Protein AF-F8X2A9-F1 (afdb_monomer_lite)

Secondary structure (DSSP, 8-state):
---TT----S-----TT----S-----HHHHHHHHHHHHHHH---HHHHHHHHHHHTT---------HHHHHHHHHHHHHHHHHHHHHHHHHHHTTPPP-PPPTT-TT--STTHHHHHHGGGGS-HHHHHHHHHHHHHHHHHHHHHHHHHHHHHH----TTHHHHHHHHHHHSSHHHHHHHTTPPP-GGG-SS--HHHHHHHHHHHTTT--TTS--GGGS-GGG-

Sequence (225 aa):
MRLDDRKTSDNVDDRRGEKTSGKISLSIGGTILIGLIIWLVGGNNPMEFMTQQATDIISLEKTYIPSAQEESAANFAKTIFVGKEDVWADRFPQNGLKYIVPEVGYHIQYLPGMLQKGQQKQQLTEKESNELNVRFELQAEFYAEVWVCHDNEKFNSFEEGDIEKGLNAASKTGDDHLQIQLQLCTVPETFNHGTSAQRIRWLKKGLPIGDIQDRNTFDLPYKQL

Foldseek 3Di:
DPLPPFDFAPLEDDCQQPPDPDDDPPPVVVLLVLLLLLCLVPVDHSVVSVVVVVVVVVDDDDRDDDDPSSVVSNRVVRRVLVLLVVVCVPQQVVVVWDFDRDRPPPVQATGVPRVVVVVCLVVDDLLVQLLNLQQSLLLVLLVVQLSVVVSCVVPVRDDPCPLVSVLVSLLCPFPCNVCVVVVHDDDQSNHRNHHSVSSSVSNVNNNPDSHSPPDHSVVDDSVVD

Radius of gyration: 17.83 Å; chains: 1; bounding box: 44×40×45 Å

Structure (mmCIF, N/CA/C/O backbone):
data_AF-F8X2A9-F1
#
_entry.id   AF-F8X2A9-F1
#
loop_
_atom_site.group_PDB
_atom_site.id
_atom_site.type_symbol
_atom_site.label_atom_id
_atom_site.label_alt_id
_atom_site.label_comp_id
_atom_site.label_asym_id
_atom_site.label_entity_id
_atom_site.label_seq_id
_atom_site.pdbx_PDB_ins_code
_atom_site.Cartn_x
_atom_site.Cartn_y
_atom_site.Cartn_z
_atom_site.occupancy
_atom_site.B_iso_or_equiv
_atom_site.auth_seq_id
_atom_site.auth_comp_id
_atom_site.auth_asym_id
_atom_site.auth_atom_id
_atom_site.pdbx_PDB_model_num
ATOM 1 N N . MET A 1 1 ? 13.575 -7.436 -5.272 1.00 86.25 1 MET A N 1
ATOM 2 C CA . MET A 1 1 ? 12.985 -6.697 -6.412 1.00 86.25 1 MET A CA 1
ATOM 3 C C . MET A 1 1 ? 14.104 -6.171 -7.287 1.00 86.25 1 MET A C 1
ATOM 5 O O . MET A 1 1 ? 15.024 -5.547 -6.768 1.00 86.25 1 MET A O 1
ATOM 9 N N . ARG A 1 2 ? 13.991 -6.370 -8.602 1.00 90.19 2 ARG A N 1
ATOM 10 C CA . ARG A 1 2 ? 14.877 -5.834 -9.641 1.00 90.19 2 ARG A CA 1
ATOM 11 C C . ARG A 1 2 ? 14.483 -4.397 -9.959 1.00 90.19 2 ARG A C 1
ATOM 13 O O . ARG A 1 2 ? 13.536 -4.159 -10.705 1.00 90.19 2 ARG A O 1
ATOM 20 N N . LEU A 1 3 ? 15.180 -3.450 -9.340 1.00 88.50 3 LEU A N 1
ATOM 21 C CA . LEU A 1 3 ? 14.909 -2.017 -9.481 1.00 88.50 3 LEU A CA 1
ATOM 22 C C . LEU A 1 3 ? 16.077 -1.226 -10.082 1.00 88.50 3 LEU A C 1
ATOM 24 O O . LEU A 1 3 ? 16.009 0.002 -10.157 1.00 88.50 3 LEU A O 1
ATOM 28 N N . ASP A 1 4 ? 17.128 -1.916 -10.513 1.00 83.44 4 ASP A N 1
ATOM 29 C CA . ASP A 1 4 ? 18.287 -1.294 -11.142 1.00 83.44 4 ASP A CA 1
ATOM 30 C C . ASP A 1 4 ? 17.865 -0.562 -12.427 1.00 83.44 4 ASP A C 1
ATOM 32 O O . ASP A 1 4 ? 16.956 -0.994 -13.139 1.00 83.44 4 ASP A O 1
ATOM 36 N N . ASP A 1 5 ? 18.477 0.596 -12.684 1.00 84.31 5 ASP A N 1
ATOM 37 C CA . ASP A 1 5 ? 18.209 1.476 -13.835 1.00 84.31 5 ASP A CA 1
ATOM 38 C C . ASP A 1 5 ? 16.774 2.033 -13.951 1.00 84.31 5 ASP A C 1
ATOM 40 O O . ASP A 1 5 ? 16.424 2.707 -14.928 1.00 84.31 5 ASP A O 1
ATOM 44 N N . ARG A 1 6 ? 15.924 1.807 -12.944 1.00 87.94 6 ARG A N 1
ATOM 45 C CA . ARG A 1 6 ? 14.595 2.420 -12.873 1.00 87.94 6 ARG A CA 1
ATOM 46 C C . ARG A 1 6 ? 14.722 3.925 -12.653 1.00 87.94 6 ARG A C 1
ATOM 48 O O . ARG A 1 6 ? 15.590 4.403 -11.926 1.00 87.94 6 ARG A O 1
ATOM 55 N N . LYS A 1 7 ? 13.795 4.682 -13.242 1.00 91.00 7 LYS A N 1
ATOM 56 C CA . LYS A 1 7 ? 13.638 6.109 -12.934 1.00 91.00 7 LYS A CA 1
ATOM 57 C C . LYS A 1 7 ? 13.232 6.288 -11.465 1.00 91.00 7 LYS A C 1
ATOM 59 O O . LYS A 1 7 ? 12.721 5.365 -10.834 1.00 91.00 7 LYS A O 1
ATOM 64 N N . THR A 1 8 ? 13.400 7.497 -10.953 1.00 85.38 8 THR A N 1
ATOM 65 C CA . THR A 1 8 ? 12.875 7.926 -9.652 1.00 85.38 8 THR A CA 1
ATOM 66 C C . THR A 1 8 ? 11.766 8.948 -9.862 1.00 85.38 8 THR A C 1
ATOM 68 O O . THR A 1 8 ? 11.831 9.726 -10.812 1.00 85.38 8 THR A O 1
ATOM 71 N N . SER A 1 9 ? 10.753 8.955 -8.994 1.00 82.00 9 SER A N 1
ATOM 72 C CA . SER A 1 9 ? 9.690 9.963 -9.051 1.00 82.00 9 SER A CA 1
ATOM 73 C C . SER A 1 9 ? 10.158 11.301 -8.473 1.00 82.00 9 SER A C 1
ATOM 75 O O . SER A 1 9 ? 10.772 11.337 -7.403 1.00 82.00 9 SER A O 1
ATOM 77 N N . ASP A 1 10 ? 9.803 12.391 -9.156 1.00 79.38 10 ASP A N 1
ATOM 78 C CA . ASP A 1 10 ? 9.963 13.768 -8.672 1.00 79.38 10 ASP A CA 1
ATOM 79 C C . ASP A 1 10 ? 8.794 14.204 -7.765 1.00 79.38 10 ASP A C 1
ATOM 81 O O . ASP A 1 10 ? 8.854 15.256 -7.133 1.00 79.38 10 ASP A O 1
ATOM 85 N N . ASN A 1 11 ? 7.741 13.384 -7.651 1.00 69.12 11 ASN A N 1
ATOM 86 C CA . ASN A 1 11 ? 6.558 13.671 -6.831 1.00 69.12 11 ASN A CA 1
ATOM 87 C C . ASN A 1 11 ? 6.711 13.210 -5.371 1.00 69.12 11 ASN A C 1
ATOM 89 O O . ASN A 1 11 ? 5.730 13.149 -4.632 1.00 69.12 11 ASN A O 1
ATOM 93 N N . VAL A 1 12 ? 7.930 12.868 -4.943 1.00 67.12 12 VAL A N 1
ATOM 94 C CA . VAL A 1 12 ? 8.241 12.492 -3.559 1.00 67.12 12 VAL A CA 1
ATOM 95 C C . VAL A 1 12 ? 8.997 13.632 -2.883 1.00 67.12 12 VAL A C 1
ATOM 97 O O . VAL A 1 12 ? 10.195 13.815 -3.096 1.00 67.12 12 VAL A O 1
ATOM 100 N N . ASP A 1 13 ? 8.276 14.373 -2.048 1.00 64.50 13 ASP A N 1
ATOM 101 C CA . ASP A 1 13 ? 8.785 15.435 -1.185 1.00 64.50 13 ASP A CA 1
ATOM 102 C C . ASP A 1 13 ? 9.524 14.823 0.011 1.00 64.50 13 ASP A C 1
ATOM 104 O O . ASP A 1 13 ? 8.949 14.144 0.868 1.00 64.50 13 ASP A O 1
ATOM 108 N N . ASP A 1 14 ? 10.832 15.030 0.030 1.00 67.31 14 ASP A N 1
ATOM 109 C CA . ASP A 1 14 ? 11.730 14.488 1.030 1.00 67.31 14 ASP A CA 1
ATOM 110 C C . ASP A 1 14 ? 11.990 15.524 2.123 1.00 67.31 14 ASP A C 1
ATOM 112 O O . ASP A 1 14 ? 12.894 16.349 2.030 1.00 67.31 14 ASP A O 1
ATOM 116 N N . ARG A 1 15 ? 11.183 15.466 3.184 1.00 67.25 15 ARG A N 1
ATOM 117 C CA . ARG A 1 15 ? 11.237 16.429 4.297 1.00 67.25 15 ARG A CA 1
ATOM 118 C C . ARG A 1 15 ? 12.234 16.061 5.392 1.00 67.25 15 ARG A C 1
ATOM 120 O O . ARG A 1 15 ? 12.163 16.591 6.506 1.00 67.25 15 ARG A O 1
ATOM 127 N N . ARG A 1 16 ? 13.133 15.107 5.143 1.00 70.50 16 ARG A N 1
ATOM 128 C CA . ARG A 1 16 ? 14.098 14.671 6.155 1.00 70.50 16 ARG A CA 1
ATOM 129 C C . ARG A 1 16 ? 15.081 15.813 6.451 1.00 70.50 16 ARG A C 1
ATOM 131 O O . ARG A 1 16 ? 15.790 16.286 5.573 1.00 70.50 16 ARG A O 1
ATOM 138 N N . GLY A 1 17 ? 15.106 16.277 7.703 1.00 57.12 17 GLY A N 1
ATOM 139 C CA . GLY A 1 17 ? 15.977 17.373 8.147 1.00 57.12 17 GLY A CA 1
ATOM 140 C C . GLY A 1 17 ? 15.417 18.789 7.994 1.00 57.12 17 GLY A C 1
ATOM 141 O O . GLY A 1 17 ? 16.075 19.743 8.416 1.00 57.12 17 GLY A O 1
ATOM 142 N N . GLU A 1 18 ? 14.203 18.953 7.461 1.00 56.22 18 GLU A N 1
ATOM 143 C CA . GLU A 1 18 ? 13.547 20.259 7.410 1.00 56.22 18 GLU A CA 1
ATOM 144 C C . GLU A 1 18 ? 12.960 20.650 8.775 1.00 56.22 18 GLU A C 1
ATOM 146 O O . GLU A 1 18 ? 12.215 19.896 9.408 1.00 56.22 18 GLU A O 1
ATOM 151 N N . LYS A 1 19 ? 13.251 21.879 9.225 1.00 51.16 19 LYS A N 1
ATOM 152 C CA . LYS A 1 19 ? 12.629 22.484 10.413 1.00 51.16 19 LYS A CA 1
ATOM 153 C C . LYS A 1 19 ? 11.189 22.876 10.081 1.00 51.16 19 LYS A C 1
ATOM 155 O O . LYS A 1 19 ? 10.900 24.039 9.813 1.00 51.16 19 LYS A O 1
ATOM 160 N N . THR A 1 20 ? 10.271 21.919 10.076 1.00 44.66 20 THR A N 1
ATOM 161 C CA . THR A 1 20 ? 8.854 22.205 9.836 1.00 44.66 20 THR A CA 1
ATOM 162 C C . THR A 1 20 ? 8.238 22.874 11.068 1.00 44.66 20 THR A C 1
ATOM 164 O O . THR A 1 20 ? 7.866 22.245 12.058 1.00 44.66 20 THR A O 1
ATOM 167 N N . SER A 1 21 ? 8.136 24.205 11.016 1.00 39.56 21 SER A N 1
ATOM 168 C CA . SER A 1 21 ? 7.373 25.020 11.959 1.00 39.56 21 SER A CA 1
ATOM 169 C C . SER A 1 21 ? 5.876 24.793 11.735 1.00 39.56 21 SER A C 1
ATOM 171 O O . SER A 1 21 ? 5.224 25.532 11.002 1.00 39.56 21 SER A O 1
ATOM 173 N N . GLY A 1 22 ? 5.325 23.752 12.348 1.00 34.59 22 GLY A N 1
ATOM 174 C CA . GLY A 1 22 ? 3.884 23.520 12.347 1.00 34.59 22 GLY A CA 1
ATOM 175 C C . GLY A 1 22 ? 3.545 22.057 12.161 1.00 34.59 22 GLY A C 1
ATOM 176 O O . GLY A 1 22 ? 3.649 21.536 11.062 1.00 34.59 22 GLY A O 1
ATOM 177 N N . LYS A 1 23 ? 3.113 21.440 13.267 1.00 31.83 23 LYS A N 1
ATOM 178 C CA . LYS A 1 23 ? 2.444 20.137 13.363 1.00 31.83 23 LYS A CA 1
ATOM 179 C C . LYS A 1 23 ? 3.020 19.077 12.427 1.00 31.83 23 LYS A C 1
ATOM 181 O O . LYS A 1 23 ? 2.559 18.887 11.309 1.00 31.83 23 LYS A O 1
ATOM 186 N N . ILE A 1 24 ? 3.973 18.337 12.979 1.00 37.06 24 ILE A N 1
ATOM 187 C CA . ILE A 1 24 ? 4.328 16.978 12.589 1.00 37.06 24 ILE A CA 1
ATOM 188 C C . ILE A 1 24 ? 3.045 16.221 12.178 1.00 37.06 24 ILE A C 1
ATOM 190 O O . ILE A 1 24 ? 2.278 15.770 13.027 1.00 37.06 24 ILE A O 1
ATOM 194 N N . SER A 1 25 ? 2.773 16.131 10.872 1.00 33.12 25 SER A N 1
ATOM 195 C CA . SER A 1 25 ? 1.682 15.324 10.318 1.00 33.12 25 SER A CA 1
ATOM 196 C C . SER A 1 25 ? 2.165 13.881 10.247 1.00 33.12 25 SER A C 1
ATOM 198 O O . SER A 1 25 ? 2.345 13.309 9.176 1.00 33.12 25 SER A O 1
ATOM 200 N N . LEU A 1 26 ? 2.429 13.315 11.422 1.00 34.19 26 LEU A N 1
ATOM 201 C CA . LEU A 1 26 ? 2.579 11.886 11.627 1.00 34.19 26 LEU A CA 1
ATOM 202 C C . LEU A 1 26 ? 1.175 11.309 11.741 1.00 34.19 26 LEU A C 1
ATOM 204 O O . LEU A 1 26 ? 0.677 11.051 12.836 1.00 34.19 26 LEU A O 1
ATOM 208 N N . SER A 1 27 ? 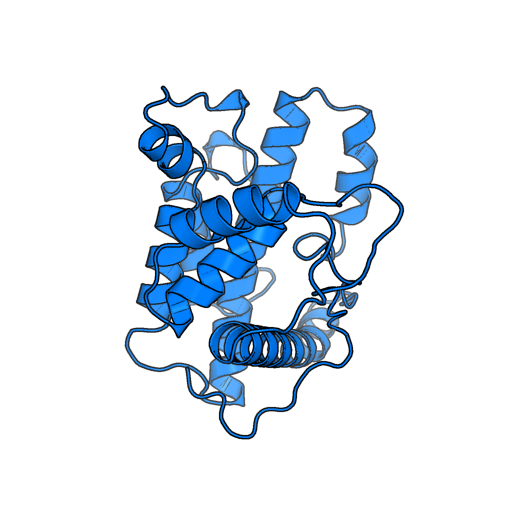0.512 11.097 10.605 1.00 32.16 27 SER A N 1
ATOM 209 C CA . SER A 1 27 ? -0.401 9.963 10.576 1.00 32.16 27 SER A CA 1
ATOM 210 C C . SER A 1 27 ? 0.475 8.742 10.861 1.00 32.16 27 SER A C 1
ATOM 212 O O . SER A 1 27 ? 1.503 8.544 10.218 1.00 32.16 27 SER A O 1
ATOM 214 N N . ILE A 1 28 ? 0.129 7.974 11.890 1.00 38.97 28 ILE A N 1
ATOM 215 C CA . ILE A 1 28 ? 0.892 6.817 12.386 1.00 38.97 28 ILE A CA 1
ATOM 216 C C . ILE A 1 28 ? 1.308 5.856 11.246 1.00 38.97 28 ILE A C 1
ATOM 218 O O . ILE A 1 28 ? 2.357 5.225 11.324 1.00 38.97 28 ILE A O 1
ATOM 222 N N . GLY A 1 29 ? 0.575 5.836 10.128 1.00 37.69 29 GLY A N 1
ATOM 223 C CA . GLY A 1 29 ? 0.941 5.103 8.915 1.00 37.69 29 GLY A CA 1
ATOM 224 C C . GLY A 1 29 ? 2.236 5.559 8.220 1.00 37.69 29 GLY A C 1
ATOM 225 O O . GLY A 1 29 ? 2.954 4.717 7.691 1.00 37.69 29 GLY A O 1
ATOM 226 N N . GLY A 1 30 ? 2.592 6.850 8.235 1.00 40.28 30 GLY A N 1
ATOM 227 C CA . GLY A 1 30 ? 3.742 7.383 7.487 1.00 40.28 30 GLY A CA 1
ATOM 228 C C . GLY A 1 30 ? 5.107 6.924 8.016 1.00 40.28 30 GLY A C 1
ATOM 229 O O . GLY A 1 30 ? 5.985 6.551 7.239 1.00 40.28 30 GLY A O 1
ATOM 230 N N . THR A 1 31 ? 5.288 6.887 9.337 1.00 45.78 31 THR A N 1
ATOM 231 C CA . THR A 1 31 ? 6.534 6.407 9.966 1.00 45.78 31 THR A CA 1
ATOM 232 C C . THR A 1 31 ? 6.625 4.903 10.047 1.00 45.78 31 THR A C 1
ATOM 234 O O . THR A 1 31 ? 7.714 4.359 9.874 1.00 45.78 31 THR A O 1
ATOM 237 N N . ILE A 1 32 ? 5.492 4.225 10.238 1.00 50.78 32 ILE A N 1
ATOM 238 C CA . ILE A 1 32 ? 5.427 2.768 10.129 1.00 50.78 32 ILE A CA 1
ATOM 239 C C . ILE A 1 32 ? 5.827 2.338 8.714 1.00 50.78 32 ILE A C 1
ATOM 241 O O . ILE A 1 32 ? 6.610 1.404 8.572 1.00 50.78 32 ILE A O 1
ATOM 245 N N . LEU A 1 33 ? 5.377 3.045 7.670 1.00 52.50 33 LEU A N 1
ATOM 246 C CA . LEU A 1 33 ? 5.775 2.782 6.282 1.00 52.50 33 LEU A CA 1
ATOM 247 C C . LEU A 1 33 ? 7.286 2.930 6.063 1.00 52.50 33 LEU A C 1
ATOM 249 O O . LEU A 1 33 ? 7.893 2.048 5.461 1.00 52.50 33 LEU A O 1
ATOM 253 N N . ILE A 1 34 ? 7.912 3.995 6.574 1.00 56.81 34 ILE A N 1
ATOM 254 C CA . ILE A 1 34 ? 9.368 4.187 6.447 1.00 56.81 34 ILE A CA 1
ATOM 255 C C . ILE A 1 34 ? 10.130 3.102 7.219 1.00 56.81 34 ILE A C 1
ATOM 257 O O . ILE A 1 34 ? 11.032 2.479 6.661 1.00 56.81 34 ILE A O 1
ATOM 261 N N . GLY A 1 35 ? 9.731 2.811 8.461 1.00 61.44 35 GLY A N 1
ATOM 262 C CA . GLY A 1 35 ? 10.316 1.727 9.254 1.00 61.44 35 GLY A CA 1
ATOM 263 C C . GLY A 1 35 ? 10.159 0.357 8.585 1.00 61.44 35 GLY A C 1
ATOM 264 O O . GLY A 1 35 ? 11.088 -0.447 8.597 1.00 61.44 35 GLY A O 1
ATOM 265 N N . LEU A 1 36 ? 9.019 0.100 7.938 1.00 64.56 36 LEU A N 1
ATOM 266 C CA . LEU A 1 36 ? 8.785 -1.114 7.155 1.00 64.56 36 LEU A CA 1
ATOM 267 C C . LEU A 1 36 ? 9.674 -1.197 5.918 1.00 64.56 36 LEU A C 1
ATOM 269 O O . LEU A 1 36 ? 10.192 -2.270 5.630 1.00 64.56 36 LEU A O 1
ATOM 273 N N . ILE A 1 37 ? 9.866 -0.096 5.191 1.00 65.31 37 ILE A N 1
ATOM 274 C CA . ILE A 1 37 ? 10.782 -0.061 4.045 1.00 65.31 37 ILE A CA 1
ATOM 275 C C . ILE A 1 37 ? 12.210 -0.345 4.519 1.00 65.31 37 ILE A C 1
ATOM 277 O O . ILE A 1 37 ? 12.894 -1.179 3.933 1.00 65.31 37 ILE A O 1
ATOM 281 N N . ILE A 1 38 ? 12.638 0.277 5.620 1.00 63.88 38 ILE A N 1
ATOM 282 C CA . ILE A 1 38 ? 13.952 0.036 6.233 1.00 63.88 38 ILE A CA 1
ATOM 283 C C . ILE A 1 38 ? 14.107 -1.434 6.642 1.00 63.88 38 ILE A C 1
ATOM 285 O O . ILE A 1 38 ? 15.167 -2.021 6.422 1.00 63.88 38 ILE A O 1
ATOM 289 N N . TRP A 1 39 ? 13.056 -2.050 7.182 1.00 67.06 39 TRP A N 1
ATOM 290 C CA . TRP A 1 39 ? 13.053 -3.470 7.518 1.00 67.06 39 TRP A CA 1
ATOM 291 C C . TRP A 1 39 ? 13.117 -4.375 6.281 1.00 67.06 39 TRP A C 1
ATOM 293 O O . TRP A 1 39 ? 13.896 -5.326 6.259 1.00 67.06 39 TRP A O 1
ATOM 303 N N . LEU A 1 40 ? 12.357 -4.063 5.230 1.00 64.81 40 LEU A N 1
ATOM 304 C CA . LEU A 1 40 ? 12.336 -4.827 3.979 1.00 64.81 40 LEU A CA 1
ATOM 305 C C . LEU A 1 40 ? 13.657 -4.731 3.200 1.00 64.81 40 LEU A C 1
ATOM 307 O O . LEU A 1 40 ? 14.060 -5.710 2.574 1.00 64.81 40 LEU A O 1
ATOM 311 N N . VAL A 1 41 ? 14.323 -3.573 3.246 1.00 65.25 41 VAL A N 1
ATOM 312 C CA . VAL A 1 41 ? 15.580 -3.310 2.524 1.00 65.25 41 VAL A CA 1
ATOM 313 C C . VAL A 1 41 ? 16.808 -3.720 3.343 1.00 65.25 41 VAL A C 1
ATOM 315 O O . VAL A 1 41 ? 17.758 -4.262 2.787 1.00 65.25 41 VAL A O 1
ATOM 318 N N . GLY A 1 42 ? 16.809 -3.471 4.655 1.00 65.50 42 GLY A N 1
ATOM 319 C CA . GLY A 1 42 ? 17.991 -3.615 5.514 1.00 65.50 42 GLY A CA 1
ATOM 320 C C . GLY A 1 42 ? 17.893 -4.668 6.618 1.00 65.50 42 GLY A C 1
ATOM 321 O O . GLY A 1 42 ? 18.877 -4.885 7.315 1.00 65.50 42 GLY A O 1
ATOM 322 N N . GLY A 1 43 ? 16.738 -5.314 6.812 1.00 59.91 43 GLY A N 1
ATOM 323 C CA . GLY A 1 43 ? 16.547 -6.370 7.817 1.00 59.91 43 GLY A CA 1
ATOM 324 C C . GLY A 1 43 ? 16.375 -5.894 9.268 1.00 59.91 43 GLY A C 1
ATOM 325 O O . GLY A 1 43 ? 16.126 -6.722 10.143 1.00 59.91 43 GLY A O 1
ATOM 326 N N . ASN A 1 44 ? 16.448 -4.586 9.532 1.00 65.25 44 ASN A N 1
ATOM 327 C CA . ASN A 1 44 ? 16.351 -4.006 10.881 1.00 65.25 44 ASN A CA 1
ATOM 328 C C . ASN A 1 44 ? 14.901 -3.918 11.375 1.00 65.25 44 ASN A C 1
ATOM 330 O O . ASN A 1 44 ? 13.988 -3.704 10.584 1.00 65.25 44 ASN A O 1
ATOM 334 N N . ASN A 1 45 ? 14.661 -4.053 12.681 1.00 63.44 45 ASN A N 1
ATOM 335 C CA . ASN A 1 45 ? 13.301 -4.105 13.220 1.00 63.44 45 ASN A CA 1
ATOM 336 C C . ASN A 1 45 ? 12.612 -2.721 13.124 1.00 63.44 45 ASN A C 1
ATOM 338 O O . ASN A 1 45 ? 13.168 -1.740 13.618 1.00 63.44 45 ASN A O 1
ATOM 342 N N . PRO A 1 46 ? 11.391 -2.606 12.562 1.00 60.12 46 PRO A N 1
ATOM 343 C CA . PRO A 1 46 ? 10.695 -1.320 12.432 1.00 60.12 46 PRO A CA 1
ATOM 344 C C . PRO A 1 46 ? 10.456 -0.616 13.781 1.00 60.12 46 PRO A C 1
ATOM 346 O O . PRO A 1 46 ? 10.371 0.611 13.830 1.00 60.12 46 PRO A O 1
ATOM 349 N N . MET A 1 47 ? 10.411 -1.369 14.887 1.00 62.09 47 MET A N 1
ATOM 350 C CA . MET A 1 47 ? 10.288 -0.815 16.239 1.00 62.09 47 MET A CA 1
ATOM 351 C C . MET A 1 47 ? 11.528 -0.016 16.681 1.00 62.09 47 MET A C 1
ATOM 353 O O . MET A 1 47 ? 11.408 0.961 17.424 1.00 62.09 47 MET A O 1
ATOM 357 N N . GLU A 1 48 ? 12.722 -0.393 16.215 1.00 65.06 48 GLU A N 1
ATOM 358 C CA . GLU A 1 48 ? 13.959 0.341 16.511 1.00 65.06 48 GLU A CA 1
ATOM 359 C C . GLU A 1 48 ? 13.939 1.719 15.850 1.00 65.06 48 GLU A C 1
ATOM 361 O O . GLU A 1 48 ? 14.251 2.708 16.507 1.00 65.06 48 GLU A O 1
ATOM 366 N N . PHE A 1 49 ? 13.474 1.803 14.598 1.00 62.84 49 PHE A N 1
ATOM 367 C CA . PHE A 1 49 ? 13.322 3.074 13.885 1.00 62.84 49 PHE A CA 1
ATOM 368 C C . PHE A 1 49 ? 12.353 4.022 14.609 1.00 62.84 49 PHE A C 1
ATOM 370 O O . PHE A 1 49 ? 12.658 5.199 14.796 1.00 62.84 49 PHE A O 1
ATOM 377 N N . MET A 1 50 ? 11.214 3.508 15.090 1.00 60.91 50 MET A N 1
ATOM 378 C CA . MET A 1 50 ? 10.261 4.303 15.877 1.00 60.91 50 MET A CA 1
ATOM 379 C C . MET A 1 50 ? 10.868 4.803 17.196 1.00 60.91 50 MET A C 1
ATOM 381 O O . MET A 1 50 ? 10.676 5.959 17.572 1.00 60.91 50 MET A O 1
ATOM 385 N N . THR A 1 51 ? 11.621 3.944 17.888 1.00 62.81 51 THR A N 1
ATOM 386 C CA . THR A 1 51 ? 12.292 4.291 19.153 1.00 62.81 51 THR A CA 1
ATOM 387 C C . THR A 1 51 ? 13.379 5.344 18.930 1.00 62.81 51 THR A C 1
ATOM 389 O O . THR A 1 51 ? 13.491 6.309 19.688 1.00 62.81 51 THR A O 1
ATOM 392 N N . GLN A 1 52 ? 14.154 5.201 17.856 1.00 61.03 52 GLN A N 1
ATOM 393 C CA . GLN A 1 52 ? 15.182 6.156 17.461 1.00 61.03 52 GLN A CA 1
ATOM 394 C C . GLN A 1 52 ? 14.571 7.523 17.135 1.00 61.03 52 GLN A C 1
ATOM 396 O O . GLN A 1 52 ? 15.005 8.533 17.684 1.00 61.03 52 GLN A O 1
ATOM 401 N N . GLN A 1 53 ? 13.483 7.552 16.364 1.00 55.12 53 GLN A N 1
ATOM 402 C CA . GLN A 1 53 ? 12.781 8.790 16.035 1.00 55.12 53 GLN A CA 1
ATOM 403 C C . GLN A 1 53 ? 12.193 9.487 17.274 1.00 55.12 53 GLN A C 1
ATOM 405 O O . GLN A 1 53 ? 12.263 10.711 17.382 1.00 55.12 53 GLN A O 1
ATOM 410 N N . ALA A 1 54 ? 11.665 8.731 18.243 1.00 55.97 54 ALA A N 1
ATOM 411 C CA . ALA A 1 54 ? 11.208 9.287 19.520 1.00 55.97 54 ALA A CA 1
ATOM 412 C C . ALA A 1 54 ? 12.350 9.937 20.325 1.00 55.97 54 ALA A C 1
ATOM 414 O O . ALA A 1 54 ? 12.132 10.925 21.028 1.00 55.97 54 ALA A O 1
ATOM 415 N N . THR A 1 55 ? 13.569 9.409 20.196 1.00 54.62 55 THR A N 1
ATOM 416 C CA . THR A 1 55 ? 14.768 9.925 20.872 1.00 54.62 55 THR A CA 1
ATOM 417 C C . THR A 1 55 ? 15.299 11.190 20.185 1.00 54.62 55 THR A C 1
ATOM 419 O O . THR A 1 55 ? 15.694 12.145 20.858 1.00 54.62 55 THR A O 1
ATOM 422 N N . ASP A 1 56 ? 15.236 11.247 18.853 1.00 52.22 56 ASP A N 1
ATOM 423 C CA . ASP A 1 56 ? 15.678 12.401 18.062 1.00 52.22 56 ASP A CA 1
ATOM 424 C C . ASP A 1 56 ? 14.758 13.626 18.223 1.00 52.22 56 ASP A C 1
ATOM 426 O O . ASP A 1 56 ? 15.243 14.756 18.200 1.00 52.22 56 ASP A O 1
ATOM 430 N N . ILE A 1 57 ? 13.459 13.432 18.502 1.00 51.53 57 ILE A N 1
ATOM 431 C CA . ILE A 1 57 ? 12.510 14.522 18.827 1.00 51.53 57 ILE A CA 1
ATOM 432 C C . ILE A 1 57 ? 12.955 15.341 20.056 1.00 51.53 57 ILE A C 1
ATOM 434 O O . ILE A 1 57 ? 12.620 16.520 20.171 1.00 51.53 57 ILE A O 1
ATOM 438 N N . ILE A 1 58 ? 13.722 14.745 20.973 1.00 49.59 58 ILE A N 1
ATOM 439 C CA . ILE A 1 58 ? 14.159 15.388 22.221 1.00 49.59 58 ILE A CA 1
ATOM 440 C C . ILE A 1 58 ? 15.448 16.219 22.014 1.00 49.59 58 ILE A C 1
ATOM 442 O O . ILE A 1 58 ? 15.764 17.085 22.830 1.00 49.59 58 ILE A O 1
ATOM 446 N N . SER A 1 59 ? 16.173 16.028 20.904 1.00 50.38 59 SER A N 1
ATOM 447 C CA . SER A 1 59 ? 17.455 16.697 20.631 1.00 50.38 59 SER A CA 1
ATOM 448 C C . SER A 1 59 ? 17.290 17.895 19.685 1.00 50.38 59 SER A C 1
ATOM 450 O O . SER A 1 59 ? 17.153 17.736 18.477 1.00 50.38 59 SER A O 1
ATOM 452 N N . LEU A 1 60 ? 17.339 19.120 20.222 1.00 50.66 60 LEU A N 1
ATOM 453 C CA . LEU A 1 60 ? 17.002 20.352 19.483 1.00 50.66 60 LEU A CA 1
ATOM 454 C C . LEU A 1 60 ? 18.104 20.962 18.589 1.00 50.66 60 LEU A C 1
ATOM 456 O O . LEU A 1 60 ? 17.839 21.967 17.933 1.00 50.66 60 LEU A O 1
ATOM 460 N N . GLU A 1 61 ? 19.309 20.396 18.490 1.00 52.75 61 GLU A N 1
ATOM 461 C CA . GLU A 1 61 ? 20.401 21.023 17.716 1.00 52.75 61 GLU A CA 1
ATOM 462 C C . GLU A 1 61 ? 21.328 20.021 17.017 1.00 52.75 61 GLU A C 1
ATOM 464 O O . GLU A 1 61 ? 22.528 19.957 17.281 1.00 52.75 61 GLU A O 1
ATOM 469 N N . LYS A 1 62 ? 20.802 19.250 16.063 1.00 53.62 62 LYS A N 1
ATOM 470 C CA . LYS A 1 62 ? 21.658 18.530 15.113 1.00 53.62 62 LYS A CA 1
ATOM 471 C C . LYS A 1 62 ? 21.239 18.851 13.687 1.00 53.62 62 LYS A C 1
ATOM 473 O O . LYS A 1 62 ? 20.072 18.710 13.335 1.00 53.62 62 LYS A O 1
ATOM 478 N N . THR A 1 63 ? 22.191 19.289 12.863 1.00 60.09 63 THR A N 1
ATOM 479 C CA . THR A 1 63 ? 22.015 19.270 11.408 1.00 60.09 63 THR A CA 1
ATOM 480 C C . THR A 1 63 ? 21.770 17.819 11.017 1.00 60.09 63 THR A C 1
ATOM 482 O O . THR A 1 63 ? 22.635 16.971 11.239 1.00 60.09 63 THR A O 1
ATOM 485 N N . TYR A 1 64 ? 20.574 17.526 10.515 1.00 70.31 64 TYR A N 1
ATOM 486 C CA . TYR A 1 64 ? 20.228 16.186 10.065 1.00 70.31 64 TYR A CA 1
ATOM 487 C C . TYR A 1 64 ? 21.076 15.833 8.841 1.00 70.31 64 TYR A C 1
ATOM 489 O O . TYR A 1 64 ? 21.153 16.604 7.885 1.00 70.31 64 TYR A O 1
ATOM 497 N N . ILE A 1 65 ? 21.730 14.678 8.899 1.00 72.06 65 ILE A N 1
ATOM 498 C CA . ILE A 1 65 ? 22.476 14.094 7.788 1.00 72.06 65 ILE A CA 1
ATOM 499 C C . ILE A 1 65 ? 21.918 12.679 7.634 1.00 72.06 65 ILE A C 1
ATOM 501 O O . ILE A 1 65 ? 22.082 11.893 8.574 1.00 72.06 65 ILE A O 1
ATOM 505 N N . PRO A 1 66 ? 21.249 12.353 6.515 1.00 72.25 66 PRO A N 1
ATOM 506 C CA . PRO A 1 66 ? 20.704 11.021 6.319 1.00 72.25 66 PRO A CA 1
ATOM 507 C C . PRO A 1 66 ? 21.840 9.997 6.244 1.00 72.25 66 PRO A C 1
ATOM 509 O O . PRO A 1 66 ? 22.888 10.222 5.632 1.00 72.25 66 PRO A O 1
ATOM 512 N N . SER A 1 67 ? 21.635 8.852 6.882 1.00 76.75 67 SER A N 1
ATOM 513 C CA . SER A 1 67 ? 22.507 7.691 6.744 1.00 76.75 67 SER A CA 1
ATOM 514 C C . SER A 1 67 ? 22.400 7.079 5.342 1.00 76.75 67 SER A C 1
ATOM 516 O O . SER A 1 67 ? 21.407 7.250 4.634 1.00 76.75 67 SER A O 1
ATOM 518 N N . ALA A 1 68 ? 23.397 6.279 4.947 1.00 81.00 68 ALA A N 1
ATOM 519 C CA . ALA A 1 68 ? 23.359 5.554 3.673 1.00 81.00 68 ALA A CA 1
ATOM 520 C C . ALA A 1 68 ? 22.129 4.629 3.549 1.00 81.00 68 ALA A C 1
ATOM 522 O O . ALA A 1 68 ? 21.597 4.442 2.456 1.00 81.00 68 ALA A O 1
ATOM 523 N N . GLN A 1 69 ? 21.656 4.074 4.669 1.00 72.75 69 GLN A N 1
ATOM 524 C CA . GLN A 1 69 ? 20.459 3.236 4.708 1.00 72.75 69 GLN A CA 1
ATOM 525 C C . GLN A 1 69 ? 19.187 4.055 4.480 1.00 72.75 69 GLN A C 1
ATOM 527 O O . GLN A 1 69 ? 18.323 3.638 3.712 1.00 72.75 69 GLN A O 1
ATOM 532 N N . GLU A 1 70 ? 19.083 5.229 5.104 1.00 69.38 70 GLU A N 1
ATOM 533 C CA . GLU A 1 70 ? 17.968 6.145 4.863 1.00 69.38 70 GLU A CA 1
ATOM 534 C C . GLU A 1 70 ? 17.950 6.608 3.403 1.00 69.38 70 GLU A C 1
ATOM 536 O O . GLU A 1 70 ? 16.878 6.672 2.805 1.00 69.38 70 GLU A O 1
ATOM 541 N N . GLU A 1 71 ? 19.107 6.880 2.793 1.00 79.75 71 GLU A N 1
ATOM 542 C CA . GLU A 1 71 ? 19.158 7.237 1.370 1.00 79.75 71 GLU A CA 1
ATOM 543 C C . GLU A 1 71 ? 18.785 6.093 0.437 1.00 79.75 71 GLU A C 1
ATOM 545 O O . GLU A 1 71 ? 18.041 6.291 -0.524 1.00 79.75 71 GLU A O 1
ATOM 550 N N . SER A 1 72 ? 19.222 4.873 0.744 1.00 80.69 72 SER A N 1
ATOM 551 C CA . SER A 1 72 ? 18.775 3.690 0.013 1.00 80.69 72 SER A CA 1
ATOM 552 C C . SER A 1 72 ? 17.254 3.508 0.115 1.00 80.69 72 SER A C 1
ATOM 554 O O . SER A 1 72 ? 16.598 3.281 -0.901 1.00 80.69 72 SER A O 1
ATOM 556 N N . ALA A 1 73 ? 16.674 3.692 1.305 1.00 75.12 73 ALA A N 1
ATOM 557 C CA . ALA A 1 73 ? 15.232 3.601 1.523 1.00 75.12 73 ALA A CA 1
ATOM 558 C C . ALA A 1 73 ? 14.449 4.701 0.782 1.00 75.12 73 ALA A C 1
ATOM 560 O O . ALA A 1 73 ? 13.395 4.421 0.208 1.00 75.12 73 ALA A O 1
ATOM 561 N N . ALA A 1 74 ? 14.960 5.934 0.753 1.00 77.00 74 ALA A N 1
ATOM 562 C CA . ALA A 1 74 ? 14.335 7.035 0.022 1.00 77.00 74 ALA A CA 1
ATOM 563 C C . ALA A 1 74 ? 14.374 6.815 -1.495 1.00 77.00 74 ALA A C 1
ATOM 565 O O . ALA A 1 74 ? 13.354 6.985 -2.164 1.00 77.00 74 ALA A O 1
ATOM 566 N N . ASN A 1 75 ? 15.512 6.369 -2.034 1.00 82.25 75 ASN A N 1
ATOM 567 C CA . ASN A 1 75 ? 15.628 6.010 -3.448 1.00 82.25 75 ASN A CA 1
ATOM 568 C C . ASN A 1 75 ? 14.703 4.845 -3.805 1.00 82.25 75 ASN A C 1
ATOM 570 O O . ASN A 1 75 ? 13.971 4.928 -4.788 1.00 82.25 75 ASN A O 1
ATOM 574 N N . PHE A 1 76 ? 14.655 3.806 -2.967 1.00 83.75 76 PHE A N 1
ATOM 575 C CA . PHE A 1 76 ? 13.705 2.708 -3.122 1.00 83.75 76 PHE A CA 1
ATOM 576 C C . PHE A 1 76 ? 12.261 3.225 -3.176 1.00 83.75 76 PHE A C 1
ATOM 578 O O . PHE A 1 76 ? 11.535 2.914 -4.118 1.00 83.75 76 PHE A O 1
ATOM 585 N N . ALA A 1 77 ? 11.851 4.068 -2.222 1.00 80.75 77 ALA A N 1
ATOM 586 C CA . ALA A 1 77 ? 10.510 4.643 -2.200 1.00 80.75 77 ALA A CA 1
ATOM 587 C C . ALA A 1 77 ? 10.210 5.425 -3.490 1.00 80.75 77 ALA A C 1
ATOM 589 O O . ALA A 1 77 ? 9.194 5.164 -4.133 1.00 80.75 77 ALA A O 1
ATOM 590 N N . LYS A 1 78 ? 11.112 6.318 -3.918 1.00 82.31 78 LYS A N 1
ATOM 591 C CA . LYS A 1 78 ? 10.979 7.093 -5.165 1.00 82.31 78 LYS A CA 1
ATOM 592 C C . LYS A 1 78 ? 10.826 6.209 -6.401 1.00 82.31 78 LYS A C 1
ATOM 594 O O . LYS A 1 78 ? 10.022 6.526 -7.280 1.00 82.31 78 LYS A O 1
ATOM 599 N N . THR A 1 79 ? 11.555 5.100 -6.463 1.00 88.12 79 THR A N 1
ATOM 600 C CA . THR A 1 79 ? 11.467 4.130 -7.559 1.00 88.12 79 THR A CA 1
ATOM 601 C C . THR A 1 79 ? 10.143 3.362 -7.556 1.00 88.12 79 THR A C 1
ATOM 603 O O . THR A 1 79 ? 9.533 3.151 -8.605 1.00 88.12 79 THR A O 1
ATOM 606 N N . ILE A 1 80 ? 9.646 2.974 -6.380 1.00 85.00 80 ILE A N 1
ATOM 607 C CA . ILE A 1 80 ? 8.315 2.365 -6.248 1.00 85.00 80 ILE A CA 1
ATOM 608 C C . ILE A 1 80 ? 7.227 3.363 -6.666 1.00 85.00 80 ILE A C 1
ATOM 610 O O . ILE A 1 80 ? 6.277 2.986 -7.354 1.00 85.00 80 ILE A O 1
ATOM 614 N N . PHE A 1 81 ? 7.369 4.638 -6.292 1.00 84.06 81 PHE A N 1
ATOM 615 C CA . PHE A 1 81 ? 6.416 5.688 -6.649 1.00 84.06 81 PHE A CA 1
ATOM 616 C C . PHE A 1 81 ? 6.301 5.891 -8.152 1.00 84.06 81 PHE A C 1
ATOM 618 O O . PHE A 1 81 ? 5.181 5.872 -8.661 1.00 84.06 81 PHE A O 1
ATOM 625 N N . VAL A 1 82 ? 7.420 5.982 -8.875 1.00 85.19 82 VAL A N 1
ATOM 626 C CA . VAL A 1 82 ? 7.345 6.127 -10.336 1.00 85.19 82 VAL A CA 1
ATOM 627 C C . VAL A 1 82 ? 6.740 4.887 -10.994 1.00 85.19 82 VAL A C 1
ATOM 629 O O . VAL A 1 82 ? 5.963 5.009 -11.934 1.00 85.19 82 VAL A O 1
ATOM 632 N N . GLY A 1 83 ? 7.014 3.688 -10.465 1.00 87.06 83 GLY A N 1
ATOM 633 C CA . GLY A 1 83 ? 6.390 2.455 -10.950 1.00 87.06 83 GLY A CA 1
ATOM 634 C C . GLY A 1 83 ? 4.869 2.475 -10.796 1.00 87.06 83 GLY A C 1
ATOM 635 O O . GLY A 1 83 ? 4.145 2.049 -11.695 1.00 87.06 83 GLY A O 1
ATOM 636 N N . LYS A 1 84 ? 4.364 2.999 -9.673 1.00 86.12 84 LYS A N 1
ATOM 637 C CA . LYS A 1 84 ? 2.922 3.180 -9.448 1.00 86.12 84 LYS A CA 1
ATOM 638 C C . LYS A 1 84 ? 2.332 4.207 -10.402 1.00 86.12 84 LYS A C 1
ATOM 640 O O . LYS A 1 84 ? 1.275 3.960 -10.971 1.00 86.12 84 LYS A O 1
ATOM 645 N N . GLU A 1 85 ? 3.005 5.339 -10.584 1.00 85.31 85 GLU A N 1
ATOM 646 C CA . GLU A 1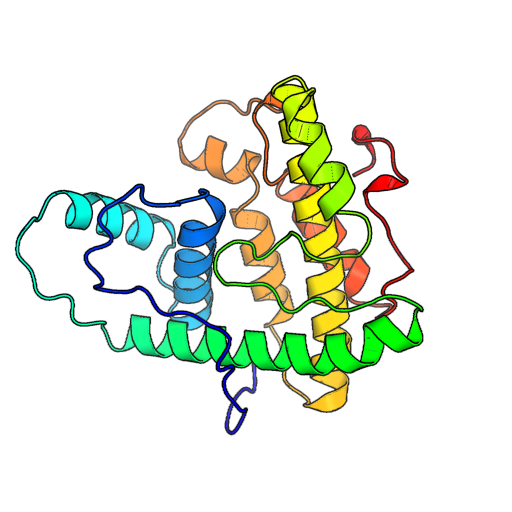 85 ? 2.579 6.385 -11.517 1.00 85.31 85 GLU A CA 1
ATOM 647 C C . GLU A 1 85 ? 2.465 5.845 -12.943 1.00 85.31 85 GLU A C 1
ATOM 649 O O . GLU A 1 85 ? 1.428 6.025 -13.575 1.00 85.31 85 GLU A O 1
ATOM 654 N N . ASP A 1 86 ? 3.478 5.113 -13.404 1.00 87.62 86 ASP A N 1
ATOM 655 C CA . ASP A 1 86 ? 3.522 4.488 -14.725 1.00 87.62 86 ASP A CA 1
ATOM 656 C C . ASP A 1 86 ? 2.366 3.510 -14.959 1.00 87.62 86 ASP A C 1
ATOM 658 O O . ASP A 1 86 ? 1.757 3.511 -16.030 1.00 87.62 86 ASP A O 1
ATOM 662 N N . VAL A 1 87 ? 2.078 2.650 -13.980 1.00 88.81 87 VAL A N 1
ATOM 663 C CA . VAL A 1 87 ? 1.000 1.659 -14.087 1.00 88.81 87 VAL A CA 1
ATOM 664 C C . VAL A 1 87 ? -0.364 2.339 -14.000 1.00 88.81 87 VAL A C 1
ATOM 666 O O . VAL A 1 87 ? -1.254 2.053 -14.800 1.00 88.81 87 VAL A O 1
ATOM 669 N N . TRP A 1 88 ? -0.566 3.251 -13.051 1.00 88.31 88 TRP A N 1
ATOM 670 C CA . TRP A 1 88 ? -1.879 3.852 -12.831 1.00 88.31 88 TRP A CA 1
ATOM 671 C C . TRP A 1 88 ? -2.255 4.907 -13.862 1.00 88.31 88 TRP A C 1
ATOM 673 O O . TRP A 1 88 ? -3.438 5.013 -14.192 1.00 88.31 88 TRP A O 1
ATOM 683 N N . ALA A 1 89 ? -1.280 5.617 -14.432 1.00 86.94 89 ALA A N 1
ATOM 684 C CA . ALA A 1 89 ? -1.509 6.485 -15.582 1.00 86.94 89 ALA A CA 1
ATOM 685 C C . ALA A 1 89 ? -2.059 5.714 -16.796 1.00 86.94 89 ALA A C 1
ATOM 687 O O . ALA A 1 89 ? -2.813 6.288 -17.577 1.00 86.94 89 ALA A O 1
ATOM 688 N N . ASP A 1 90 ? -1.731 4.424 -16.927 1.00 87.50 90 ASP A N 1
ATOM 689 C CA . ASP A 1 90 ? -2.245 3.552 -17.985 1.00 87.50 90 ASP A CA 1
ATOM 690 C C . ASP A 1 90 ? -3.574 2.876 -17.601 1.00 87.50 90 ASP A C 1
ATOM 692 O O . ASP A 1 90 ? -4.580 2.983 -18.308 1.00 87.50 90 ASP A O 1
ATOM 696 N N . ARG A 1 91 ? -3.615 2.204 -16.445 1.00 87.50 91 ARG A N 1
ATOM 697 C CA . ARG A 1 91 ? -4.734 1.321 -16.085 1.00 87.50 91 ARG A CA 1
ATOM 698 C C . ARG A 1 91 ? -5.996 2.056 -15.639 1.00 87.50 91 ARG A C 1
ATOM 700 O O . ARG A 1 91 ? -7.093 1.562 -15.892 1.00 87.50 91 ARG A O 1
ATOM 707 N N . PHE A 1 92 ? -5.895 3.221 -14.992 1.00 85.38 92 PHE A N 1
ATOM 708 C CA . PHE A 1 92 ? -7.094 3.943 -14.538 1.00 85.38 92 PHE A CA 1
ATOM 709 C C . PHE A 1 92 ? -7.943 4.444 -15.717 1.00 85.38 92 PHE A C 1
ATOM 711 O O . PHE A 1 92 ? -9.137 4.132 -15.734 1.00 85.38 92 PHE A O 1
ATOM 718 N N . PRO A 1 93 ? -7.380 5.137 -16.731 1.00 86.44 93 PRO A N 1
ATOM 719 C CA . PRO A 1 93 ? -8.153 5.570 -17.895 1.00 86.44 93 PRO A CA 1
ATOM 720 C C . PRO A 1 93 ? -8.825 4.422 -18.652 1.00 86.44 93 PRO A C 1
ATOM 722 O O . PRO A 1 93 ? -9.974 4.564 -19.067 1.00 86.44 93 PRO A O 1
ATOM 725 N N . GLN A 1 94 ? -8.157 3.266 -18.771 1.00 87.31 94 GLN A N 1
ATOM 726 C CA . GLN A 1 94 ? -8.732 2.058 -19.386 1.00 87.31 94 GLN A CA 1
ATOM 727 C C . GLN A 1 94 ? -9.995 1.566 -18.661 1.00 87.31 94 GLN A C 1
ATOM 729 O O . GLN A 1 94 ? -10.861 0.946 -19.270 1.00 87.31 94 GLN A O 1
ATOM 734 N N . ASN A 1 95 ? -10.126 1.891 -17.375 1.00 83.00 95 ASN A N 1
ATOM 735 C CA . ASN A 1 95 ? -11.250 1.523 -16.523 1.00 83.00 95 ASN A CA 1
ATOM 736 C C . ASN A 1 95 ? -12.257 2.669 -16.318 1.00 83.00 95 ASN A C 1
ATOM 738 O O . ASN A 1 95 ? -13.092 2.604 -15.418 1.00 83.00 95 ASN A O 1
ATOM 742 N N . GLY A 1 96 ? -12.171 3.745 -17.112 1.00 83.19 96 GLY A N 1
ATOM 743 C CA . GLY A 1 96 ? -13.032 4.924 -16.960 1.00 83.19 96 GLY A CA 1
ATOM 744 C C . GLY A 1 96 ? -12.770 5.720 -15.675 1.00 83.19 96 GLY A C 1
ATOM 745 O O . GLY A 1 96 ? -13.606 6.521 -15.258 1.00 83.19 96 GLY A O 1
ATOM 746 N N . LEU A 1 97 ? -11.619 5.503 -15.035 1.00 80.69 97 LEU A N 1
ATOM 747 C CA . LEU A 1 97 ? -11.193 6.170 -13.811 1.00 80.69 97 LEU A CA 1
ATOM 748 C C . LEU A 1 97 ? -10.142 7.242 -14.126 1.00 80.69 97 LEU A C 1
ATOM 750 O O . LEU A 1 97 ? -9.383 7.145 -15.088 1.00 80.69 97 LEU A O 1
ATOM 754 N N . LYS A 1 98 ? -10.055 8.267 -13.273 1.00 75.81 98 LYS A N 1
ATOM 755 C CA . LYS A 1 98 ? -8.967 9.250 -13.317 1.00 75.81 98 LYS A CA 1
ATOM 756 C C . LYS A 1 98 ? -7.943 8.912 -12.241 1.00 75.81 98 LYS A C 1
ATOM 758 O O . LYS A 1 98 ? -8.295 8.897 -11.063 1.00 75.81 98 LYS A O 1
ATOM 763 N N . TYR A 1 99 ? -6.695 8.684 -12.640 1.00 74.56 99 TYR A N 1
ATOM 764 C CA . TYR A 1 99 ? -5.588 8.643 -11.691 1.00 74.56 99 TYR A CA 1
ATOM 765 C C . TYR A 1 99 ? -5.248 10.069 -11.251 1.00 74.56 99 TYR A C 1
ATOM 767 O O . TYR A 1 99 ? -5.100 10.970 -12.081 1.00 74.56 99 TYR A O 1
ATOM 775 N N . ILE A 1 100 ? -5.171 10.281 -9.942 1.00 68.00 100 ILE A N 1
ATOM 776 C CA . ILE A 1 100 ? -4.717 11.534 -9.347 1.00 68.00 100 ILE A CA 1
ATOM 777 C C . ILE A 1 100 ? -3.420 11.198 -8.628 1.00 68.00 100 ILE A C 1
ATOM 779 O O . ILE A 1 100 ? -3.425 10.398 -7.692 1.00 68.00 100 ILE A O 1
ATOM 783 N N . VAL A 1 101 ? -2.320 11.788 -9.095 1.00 62.22 101 VAL A N 1
ATOM 784 C CA . VAL A 1 101 ? -1.016 11.656 -8.445 1.00 62.22 101 VAL A CA 1
ATOM 785 C C . VAL A 1 101 ? -1.148 12.205 -7.019 1.00 62.22 101 VAL A C 1
ATOM 787 O O . VAL A 1 101 ? -1.569 13.355 -6.868 1.00 62.22 101 VAL A O 1
ATOM 790 N N . PRO A 1 102 ? -0.861 11.411 -5.973 1.00 56.66 102 PRO A N 1
ATOM 791 C CA . PRO A 1 102 ? -0.942 11.898 -4.604 1.00 56.66 102 PRO A CA 1
ATOM 792 C C . PRO A 1 102 ? 0.117 12.975 -4.356 1.00 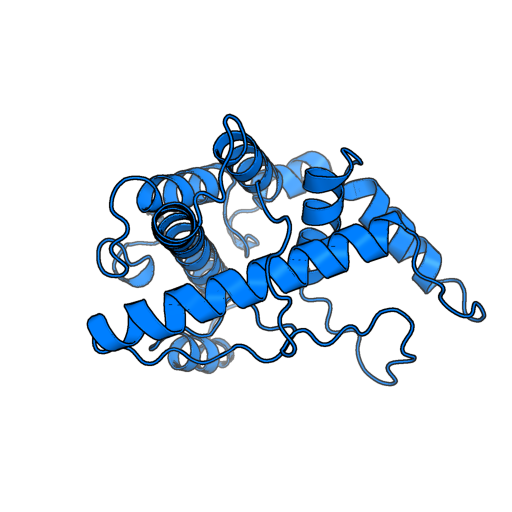56.66 102 PRO A C 1
ATOM 794 O O . PRO A 1 102 ? 1.291 12.748 -4.635 1.00 56.66 102 PRO A O 1
ATOM 797 N N . GLU A 1 103 ? -0.276 14.100 -3.757 1.00 47.84 103 GLU A N 1
ATOM 798 C CA . GLU A 1 103 ? 0.684 14.946 -3.045 1.00 47.84 103 GLU A CA 1
ATOM 799 C C . GLU A 1 103 ? 1.143 14.219 -1.767 1.00 47.84 103 GLU A C 1
ATOM 801 O O . GLU A 1 103 ? 0.402 13.444 -1.147 1.00 47.84 103 GLU A O 1
ATOM 806 N N . VAL A 1 104 ? 2.399 14.437 -1.394 1.00 46.25 104 VAL A N 1
ATOM 807 C CA . VAL A 1 104 ? 3.122 13.656 -0.383 1.00 46.25 104 VAL A CA 1
ATOM 808 C C . VAL A 1 104 ? 2.419 13.653 0.976 1.00 46.25 104 VAL A C 1
ATOM 810 O O . VAL A 1 104 ? 1.949 14.679 1.463 1.00 46.25 104 VAL A O 1
ATOM 813 N N . GLY A 1 105 ? 2.373 12.475 1.609 1.00 41.34 105 GLY A N 1
ATOM 814 C CA . GLY A 1 105 ? 1.824 12.273 2.959 1.00 41.34 105 GLY A CA 1
ATOM 815 C C . GLY A 1 105 ? 0.370 11.784 3.015 1.00 41.34 105 GLY A C 1
ATOM 816 O O . GLY A 1 105 ? -0.092 11.393 4.084 1.00 41.34 105 GLY A O 1
ATOM 817 N N . TYR A 1 106 ? -0.329 11.712 1.877 1.00 43.88 106 TYR A N 1
ATOM 818 C CA . TYR A 1 106 ? -1.724 11.244 1.783 1.00 43.88 106 TYR A CA 1
ATOM 819 C C . TYR A 1 106 ? -1.863 9.930 0.994 1.00 43.88 106 TYR A C 1
ATOM 821 O O . TYR A 1 106 ? -2.813 9.721 0.237 1.00 43.88 106 TYR A O 1
ATOM 829 N N . HIS A 1 107 ? -0.901 9.017 1.155 1.00 51.72 107 HIS A N 1
ATOM 830 C CA . HIS A 1 107 ? -0.654 7.913 0.218 1.00 51.72 107 HIS A CA 1
ATOM 831 C C . HIS A 1 107 ? -1.685 6.778 0.132 1.00 51.72 107 HIS A C 1
ATOM 833 O O . HIS A 1 107 ? -1.430 5.793 -0.555 1.00 51.72 107 HIS A O 1
ATOM 839 N N . ILE A 1 108 ? -2.873 6.915 0.719 1.00 43.00 108 ILE A N 1
ATOM 840 C CA . ILE A 1 108 ? -3.948 5.908 0.621 1.00 43.00 108 ILE A CA 1
ATOM 841 C C . ILE A 1 108 ? -5.301 6.560 0.263 1.00 43.00 108 ILE A C 1
ATOM 843 O O . ILE A 1 108 ? -6.370 6.068 0.608 1.00 43.00 108 ILE A O 1
ATOM 847 N N . GLN A 1 109 ? -5.303 7.706 -0.432 1.00 46.50 109 GLN A N 1
ATOM 848 C CA . GLN A 1 109 ? -6.549 8.470 -0.581 1.00 46.50 109 GLN A CA 1
ATOM 849 C C . GLN A 1 109 ? -6.825 9.094 -1.946 1.00 46.50 109 GLN A C 1
ATOM 851 O O . GLN A 1 109 ? -7.414 10.165 -1.999 1.00 46.50 109 GLN A O 1
ATOM 856 N N . TYR A 1 110 ? -6.488 8.435 -3.060 1.00 54.56 110 TYR A N 1
ATOM 857 C CA . TYR A 1 110 ? -6.801 9.003 -4.384 1.00 54.56 110 TYR A CA 1
ATOM 858 C C . TYR A 1 110 ? -7.310 7.998 -5.412 1.00 54.56 110 TYR A C 1
ATOM 860 O O . TYR A 1 110 ? -6.916 7.998 -6.576 1.00 54.56 110 TYR A O 1
ATOM 868 N N . LEU A 1 111 ? -8.269 7.180 -4.984 1.00 53.97 111 LEU A N 1
ATOM 869 C CA . LEU A 1 111 ? -9.162 6.480 -5.902 1.00 53.97 111 LEU A CA 1
ATOM 870 C C . LEU A 1 111 ? -10.437 7.300 -6.087 1.00 53.97 111 LEU A C 1
ATOM 872 O O . LEU A 1 111 ? -10.930 7.873 -5.105 1.00 53.97 111 LEU A O 1
ATOM 876 N N . PRO A 1 112 ? -11.001 7.365 -7.305 1.00 48.31 112 PRO A N 1
ATOM 877 C CA . PRO A 1 112 ? -12.289 8.010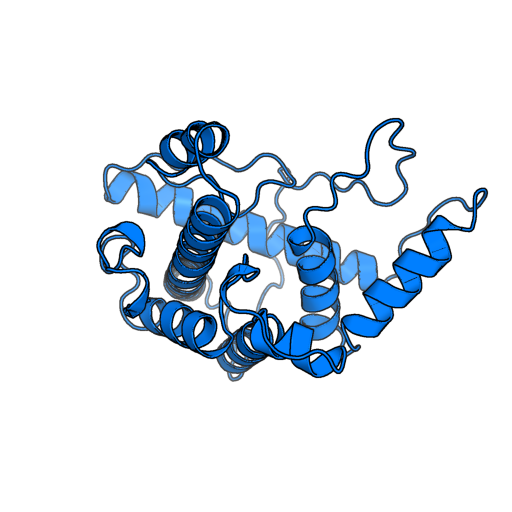 -7.528 1.00 48.31 112 PRO A CA 1
ATOM 878 C C . PRO A 1 112 ? -13.336 7.492 -6.528 1.00 48.31 112 PRO A C 1
ATOM 880 O O . PRO A 1 112 ? -13.563 6.292 -6.415 1.00 48.31 112 PRO A O 1
ATOM 883 N N . GLY A 1 113 ? -13.922 8.401 -5.743 1.00 55.44 113 GLY A N 1
ATOM 884 C CA . GLY A 1 113 ? -14.898 8.089 -4.688 1.00 55.44 113 GLY A CA 1
ATOM 885 C C . GLY A 1 113 ? -14.349 8.063 -3.253 1.00 55.44 113 GLY A C 1
ATOM 886 O O . GLY A 1 113 ? -15.121 8.291 -2.321 1.00 55.44 113 GLY A O 1
ATOM 887 N N . MET A 1 114 ? -13.037 7.882 -3.038 1.00 59.81 114 MET A N 1
ATOM 888 C CA . MET A 1 114 ? -12.449 7.927 -1.685 1.00 59.81 114 MET A CA 1
ATOM 889 C C . MET A 1 114 ? -12.467 9.334 -1.088 1.00 59.81 114 MET A C 1
ATOM 891 O O . MET A 1 114 ? -12.767 9.488 0.092 1.00 59.81 114 MET A O 1
ATOM 895 N N . LEU A 1 115 ? -12.206 10.364 -1.900 1.00 58.25 115 LEU A N 1
ATOM 896 C CA . LEU A 1 115 ? -12.189 11.759 -1.442 1.00 58.25 115 LEU A CA 1
ATOM 897 C C . LEU A 1 115 ? -13.544 12.203 -0.890 1.00 58.25 115 LEU A C 1
ATOM 899 O O . LEU A 1 115 ? -13.617 12.808 0.177 1.00 58.25 115 LEU A O 1
ATOM 903 N N . GLN A 1 116 ? -14.625 11.836 -1.579 1.00 63.03 116 GLN A N 1
ATOM 904 C CA . GLN A 1 116 ? -15.979 12.163 -1.142 1.00 63.03 116 GLN A CA 1
ATOM 905 C C . GLN A 1 116 ? -16.332 11.448 0.170 1.00 63.03 116 GLN A C 1
ATOM 907 O O . GLN A 1 116 ? -16.917 12.051 1.066 1.00 63.03 116 GLN A O 1
ATOM 912 N N . LYS A 1 117 ? -15.920 10.183 0.320 1.00 66.56 117 LYS A N 1
ATOM 913 C CA . LYS A 1 117 ? -16.105 9.413 1.559 1.00 66.56 117 LYS A CA 1
ATOM 914 C C . LYS A 1 117 ? -15.228 9.941 2.703 1.00 66.56 117 LYS A C 1
ATOM 916 O O . LYS A 1 117 ? -15.665 9.966 3.846 1.00 66.56 117 LYS A O 1
ATOM 921 N N . GLY A 1 118 ? -14.025 10.434 2.407 1.00 64.06 118 GLY A N 1
ATOM 922 C CA . GLY A 1 118 ? -13.140 11.084 3.376 1.00 64.06 118 GLY A CA 1
ATOM 923 C C . GLY A 1 118 ? -13.714 12.394 3.922 1.00 64.06 118 GLY A C 1
ATOM 924 O O . GLY A 1 118 ? -13.637 12.638 5.122 1.00 64.06 118 GLY A O 1
ATOM 925 N N . GLN A 1 119 ? -14.367 13.200 3.079 1.00 64.75 119 GLN A N 1
ATOM 926 C CA . GLN A 1 119 ? -15.051 14.429 3.508 1.00 64.75 119 GLN A CA 1
ATOM 927 C C . GLN A 1 119 ? -16.225 14.160 4.463 1.00 64.75 119 GLN A C 1
ATOM 929 O O . GLN A 1 119 ? -16.512 14.984 5.329 1.00 64.75 119 GLN A O 1
ATOM 934 N N . GLN A 1 120 ? -16.864 12.990 4.363 1.00 65.94 120 GLN A N 1
ATOM 935 C CA . GLN A 1 120 ? -17.949 12.587 5.266 1.00 65.94 120 GLN A CA 1
ATOM 936 C C . GLN A 1 120 ? -17.464 12.263 6.686 1.00 65.94 120 GLN A C 1
ATOM 938 O O . GLN A 1 120 ? -18.276 12.281 7.608 1.00 65.94 120 GLN A O 1
ATOM 943 N N . LYS A 1 121 ? -16.154 12.051 6.902 1.00 66.44 121 LYS A N 1
ATOM 944 C CA . LYS A 1 121 ? -15.587 11.724 8.225 1.00 66.44 121 LYS A CA 1
ATOM 945 C C . LYS A 1 121 ? -15.934 12.732 9.316 1.00 66.44 121 LYS A C 1
ATOM 947 O O . LYS A 1 121 ? -16.022 12.346 10.472 1.00 66.44 121 LYS A O 1
ATOM 952 N N . GLN A 1 122 ? -16.160 14.000 8.967 1.00 67.06 122 GLN A N 1
ATOM 953 C CA . GLN A 1 122 ? -16.509 15.040 9.944 1.00 67.06 122 GLN A CA 1
ATOM 954 C C . GLN A 1 122 ? -17.862 14.803 10.638 1.00 67.06 122 GLN A C 1
ATOM 956 O O . GLN A 1 122 ? -18.132 15.430 11.656 1.00 67.06 122 GLN A O 1
ATOM 961 N N . GLN A 1 123 ? -18.707 13.924 10.092 1.00 78.25 123 GLN A N 1
ATOM 962 C CA . GLN A 1 123 ? -20.034 13.603 10.628 1.00 78.25 123 GLN A CA 1
ATOM 963 C C . GLN A 1 123 ? -20.099 12.208 11.269 1.00 78.25 123 GLN A C 1
ATOM 965 O O . GLN A 1 123 ? -21.160 11.810 11.740 1.00 78.25 123 GLN A O 1
ATOM 970 N N . LEU A 1 124 ? -18.991 11.461 11.266 1.00 83.81 124 LEU A N 1
ATOM 971 C CA . LEU A 1 124 ? -18.934 10.085 11.751 1.00 83.81 124 LEU A CA 1
ATOM 972 C C . LEU A 1 124 ? -18.545 10.028 13.228 1.00 83.81 124 LEU A C 1
ATOM 974 O O . LEU A 1 124 ? -17.768 10.849 13.720 1.00 83.81 124 LEU A O 1
ATOM 978 N N . THR A 1 125 ? -19.033 9.005 13.924 1.00 90.19 125 THR A N 1
ATOM 979 C CA . THR A 1 125 ? -18.449 8.593 15.203 1.00 90.19 125 THR A CA 1
ATOM 980 C C . THR A 1 125 ? -17.007 8.116 15.006 1.00 90.19 125 THR A C 1
ATOM 982 O O . THR A 1 125 ? -16.593 7.757 13.901 1.00 90.19 125 THR A O 1
ATOM 985 N N . GLU A 1 126 ? -16.225 8.066 16.086 1.00 86.19 126 GLU A N 1
ATOM 986 C CA . GLU A 1 126 ? -14.847 7.560 16.035 1.00 86.19 126 GLU A CA 1
ATOM 987 C C . GLU A 1 126 ? -14.787 6.133 15.477 1.00 86.19 126 GLU A C 1
ATOM 989 O O . GLU A 1 126 ? -13.993 5.851 14.583 1.00 86.19 126 GLU A O 1
ATOM 994 N N . LYS A 1 127 ? -15.702 5.263 15.918 1.00 89.69 127 LYS A N 1
ATOM 995 C CA . LYS A 1 127 ? -15.822 3.892 15.420 1.00 89.69 127 LYS A CA 1
ATOM 996 C C . LYS A 1 127 ? -16.098 3.838 13.917 1.00 89.69 127 LYS A C 1
ATOM 998 O O . LYS A 1 127 ? -15.433 3.101 13.200 1.00 89.69 127 LYS A O 1
ATOM 1003 N N . GLU A 1 128 ? -17.057 4.615 13.422 1.00 89.31 128 GLU A N 1
ATOM 1004 C CA . GLU A 1 128 ? -17.377 4.643 11.987 1.00 89.31 128 GLU A CA 1
ATOM 1005 C C . GLU A 1 128 ? -16.218 5.211 11.158 1.00 89.31 128 GLU A C 1
ATOM 1007 O O . GLU A 1 128 ? -15.929 4.718 10.068 1.00 89.31 128 GLU A O 1
ATOM 1012 N N . SER A 1 129 ? -15.519 6.221 11.683 1.00 85.56 129 SER A N 1
ATOM 1013 C CA . SER A 1 129 ? -14.305 6.769 11.072 1.00 85.56 129 SER A CA 1
ATOM 1014 C C . SER A 1 129 ? -13.190 5.719 10.996 1.00 85.56 129 SER A C 1
ATOM 1016 O O . SER A 1 129 ? -12.536 5.583 9.960 1.00 85.56 129 SER A O 1
ATOM 1018 N N . ASN A 1 130 ? -13.019 4.933 12.059 1.00 87.31 130 ASN A N 1
ATOM 1019 C CA . ASN A 1 130 ? -12.075 3.824 12.143 1.00 87.31 130 ASN A CA 1
ATOM 1020 C C . ASN A 1 130 ? -12.410 2.715 11.136 1.00 87.31 130 ASN A C 1
ATOM 1022 O O . ASN A 1 130 ? -11.563 2.364 10.317 1.00 87.31 130 ASN A O 1
ATOM 1026 N N . GLU A 1 131 ? -13.661 2.248 11.085 1.00 91.12 131 GLU A N 1
ATOM 1027 C CA . GLU A 1 131 ? -14.104 1.265 10.085 1.00 91.12 131 GLU A CA 1
ATOM 1028 C C . GLU A 1 131 ? -13.906 1.770 8.645 1.00 91.12 131 GLU A C 1
ATOM 1030 O O . GLU A 1 131 ? -13.533 1.008 7.747 1.00 91.12 131 GLU A O 1
ATOM 1035 N N . LEU A 1 132 ? -14.129 3.067 8.411 1.00 86.50 132 LEU A N 1
ATOM 1036 C CA . LEU A 1 132 ? -13.882 3.702 7.122 1.00 86.50 132 LEU A CA 1
ATOM 1037 C C . LEU A 1 132 ? -12.383 3.740 6.776 1.00 86.50 132 LEU A C 1
ATOM 1039 O O . LEU A 1 132 ? -12.030 3.487 5.623 1.00 86.50 132 LEU A O 1
ATOM 1043 N N . ASN A 1 133 ? -11.506 4.009 7.747 1.00 83.69 133 ASN A N 1
ATOM 1044 C CA . ASN A 1 133 ? -10.053 3.931 7.556 1.00 83.69 133 ASN A CA 1
ATOM 1045 C C . ASN A 1 133 ? -9.626 2.518 7.166 1.00 83.69 133 ASN A C 1
ATOM 1047 O O . ASN A 1 133 ? -8.986 2.352 6.132 1.00 83.69 133 ASN A O 1
ATOM 1051 N N . VAL A 1 134 ? -10.091 1.502 7.896 1.00 89.25 134 VAL A N 1
ATOM 1052 C CA . VAL A 1 134 ? -9.794 0.098 7.582 1.00 89.25 134 VAL A CA 1
ATOM 1053 C C . VAL A 1 134 ? -10.209 -0.250 6.149 1.00 89.25 134 VAL A C 1
ATOM 1055 O O . VAL A 1 134 ? -9.449 -0.875 5.417 1.00 89.25 134 VAL A O 1
ATOM 1058 N N . ARG A 1 135 ? -11.379 0.200 5.680 1.00 91.06 135 ARG A N 1
ATOM 1059 C CA . ARG A 1 135 ? -11.798 -0.025 4.282 1.00 91.06 135 ARG A CA 1
ATOM 1060 C C . ARG A 1 135 ? -10.852 0.603 3.263 1.00 91.06 135 ARG A C 1
ATOM 1062 O O . ARG A 1 135 ? -10.622 -0.005 2.217 1.00 91.06 135 ARG A O 1
ATOM 1069 N N . PHE A 1 136 ? -10.350 1.807 3.530 1.00 84.50 136 PHE A N 1
ATOM 1070 C CA . PHE A 1 136 ? -9.388 2.469 2.649 1.00 84.50 136 PHE A CA 1
ATOM 1071 C C . PHE A 1 136 ? -8.052 1.724 2.610 1.00 84.50 136 PHE A C 1
ATOM 1073 O O . PHE A 1 136 ? -7.535 1.481 1.522 1.00 84.50 136 PHE A O 1
ATOM 1080 N N . GLU A 1 137 ? -7.547 1.316 3.770 1.00 83.69 137 GLU A N 1
ATOM 1081 C CA . GLU A 1 137 ? -6.288 0.578 3.915 1.00 83.69 137 GLU A CA 1
ATOM 1082 C C . GLU A 1 137 ? -6.336 -0.760 3.167 1.00 83.69 137 GLU A C 1
ATOM 1084 O O . GLU A 1 137 ? -5.504 -1.025 2.301 1.00 83.69 137 GLU A O 1
ATOM 1089 N N . LEU A 1 138 ? -7.389 -1.553 3.383 1.00 89.75 138 LEU A N 1
ATOM 1090 C CA . LEU A 1 138 ? -7.571 -2.839 2.701 1.00 89.75 138 LEU A CA 1
ATOM 1091 C C . LEU A 1 138 ? -7.770 -2.687 1.180 1.00 89.75 138 LEU A C 1
ATOM 1093 O O . LEU A 1 138 ? -7.338 -3.538 0.400 1.00 89.75 138 LEU A O 1
ATOM 1097 N N . GLN A 1 139 ? -8.398 -1.596 0.723 1.00 88.50 139 GLN A N 1
ATOM 1098 C CA . GLN A 1 139 ? -8.520 -1.320 -0.713 1.00 88.50 139 GLN A CA 1
ATOM 1099 C C . GLN A 1 139 ? -7.155 -0.991 -1.328 1.00 88.50 139 GLN A C 1
ATOM 1101 O O . GLN A 1 139 ? -6.859 -1.425 -2.442 1.00 88.50 139 GLN A O 1
ATOM 1106 N N . ALA A 1 140 ? -6.320 -0.235 -0.610 1.00 83.31 140 ALA A N 1
ATOM 1107 C CA . ALA A 1 140 ? -4.975 0.090 -1.062 1.00 83.31 140 ALA A CA 1
ATOM 1108 C C . ALA A 1 140 ? -4.078 -1.147 -1.145 1.00 83.31 140 ALA A C 1
ATOM 1110 O O . ALA A 1 140 ? -3.270 -1.234 -2.063 1.00 83.31 140 ALA A O 1
ATOM 1111 N N . GLU A 1 141 ? -4.247 -2.125 -0.258 1.00 86.25 141 GLU A N 1
ATOM 1112 C CA . GLU A 1 141 ? -3.529 -3.402 -0.344 1.00 86.25 141 GLU A CA 1
ATOM 1113 C C . GLU A 1 141 ? -3.931 -4.219 -1.563 1.00 86.25 141 GLU A C 1
ATOM 1115 O O . GLU A 1 141 ? -3.067 -4.713 -2.283 1.00 86.25 141 GLU A O 1
ATOM 1120 N N . PHE A 1 142 ? -5.229 -4.315 -1.854 1.00 89.62 142 PHE A N 1
ATOM 1121 C CA . PHE A 1 142 ? -5.672 -4.955 -3.090 1.00 89.62 142 PHE A CA 1
ATOM 1122 C C . PHE A 1 142 ? -5.045 -4.287 -4.320 1.00 89.62 142 PHE A C 1
ATOM 1124 O O . PHE A 1 142 ? -4.519 -4.969 -5.198 1.00 89.62 142 PHE A O 1
ATOM 1131 N N . TYR A 1 143 ? -5.012 -2.954 -4.353 1.00 86.81 143 TYR A N 1
ATOM 1132 C CA . TYR A 1 143 ? -4.369 -2.227 -5.446 1.00 86.81 143 TYR A CA 1
ATOM 1133 C C . TYR A 1 143 ? -2.851 -2.351 -5.464 1.00 86.81 143 TYR A C 1
ATOM 1135 O O . TYR A 1 143 ? -2.276 -2.331 -6.548 1.00 86.81 143 TYR A O 1
ATOM 1143 N N . ALA A 1 144 ? -2.194 -2.512 -4.316 1.00 86.19 144 ALA A N 1
ATOM 1144 C CA . ALA A 1 144 ? -0.760 -2.758 -4.270 1.00 86.19 144 ALA A CA 1
ATOM 1145 C C . ALA A 1 144 ? -0.399 -4.033 -5.044 1.00 86.19 144 ALA A C 1
ATOM 1147 O O . ALA A 1 144 ? 0.528 -3.997 -5.846 1.00 86.19 144 ALA A O 1
ATOM 1148 N N . GLU A 1 145 ? -1.167 -5.115 -4.896 1.00 87.12 145 GLU A N 1
ATOM 1149 C CA . GLU A 1 145 ? -0.898 -6.354 -5.640 1.00 87.12 145 GLU A CA 1
ATOM 1150 C C . GLU A 1 145 ? -1.384 -6.323 -7.093 1.00 87.12 145 GLU A C 1
ATOM 1152 O O . GLU A 1 145 ? -0.759 -6.922 -7.966 1.00 87.12 145 GLU A O 1
ATOM 1157 N N . VAL A 1 146 ? -2.438 -5.559 -7.403 1.00 89.69 146 VAL A N 1
ATOM 1158 C CA . VAL A 1 146 ? -2.769 -5.262 -8.807 1.00 89.69 146 VAL A CA 1
ATOM 1159 C C . VAL A 1 146 ? -1.609 -4.513 -9.476 1.00 89.69 146 VAL A C 1
ATOM 1161 O O . VAL A 1 146 ? -1.226 -4.844 -10.597 1.00 89.69 146 VAL A O 1
ATOM 1164 N N . TRP A 1 147 ? -1.005 -3.542 -8.784 1.00 89.88 147 TRP A N 1
ATOM 1165 C CA . TRP A 1 147 ? 0.189 -2.848 -9.260 1.00 89.88 147 TRP A CA 1
ATOM 1166 C C . TRP A 1 147 ? 1.369 -3.802 -9.444 1.00 89.88 147 TRP A C 1
ATOM 1168 O O . TRP A 1 147 ? 1.996 -3.755 -10.497 1.00 89.88 147 TRP A O 1
ATOM 1178 N N . VAL A 1 148 ? 1.638 -4.687 -8.477 1.00 89.31 148 VAL A N 1
ATOM 1179 C CA . VAL A 1 148 ? 2.695 -5.711 -8.575 1.00 89.31 148 VAL A CA 1
ATOM 1180 C C . VAL A 1 148 ? 2.559 -6.528 -9.858 1.00 89.31 148 VAL A C 1
ATOM 1182 O O . VAL A 1 148 ? 3.547 -6.708 -10.568 1.00 89.31 148 VAL A O 1
ATOM 1185 N N . CYS A 1 149 ? 1.344 -6.974 -10.192 1.00 89.81 149 CYS A N 1
ATOM 1186 C CA . CYS A 1 149 ? 1.075 -7.733 -11.414 1.00 89.81 149 CYS A CA 1
ATOM 1187 C C . CYS A 1 149 ? 1.523 -6.967 -12.674 1.00 89.81 149 CYS A C 1
ATOM 1189 O O . CYS A 1 149 ? 2.310 -7.484 -13.470 1.00 89.81 149 CYS A O 1
ATOM 1191 N N . HIS A 1 150 ? 1.095 -5.709 -12.811 1.00 90.94 150 HIS A N 1
ATOM 1192 C CA . HIS A 1 150 ? 1.398 -4.873 -13.982 1.00 90.94 150 HIS A CA 1
ATOM 1193 C C . HIS A 1 150 ? 2.844 -4.391 -14.037 1.00 90.94 150 HIS A C 1
ATOM 1195 O O . HIS A 1 150 ? 3.441 -4.324 -15.111 1.00 90.94 150 HIS A O 1
ATOM 1201 N N . ASP A 1 151 ? 3.421 -4.042 -12.891 1.00 91.00 151 ASP A N 1
ATOM 1202 C CA . ASP A 1 151 ? 4.816 -3.625 -12.813 1.00 91.00 151 ASP A CA 1
ATOM 1203 C C . ASP A 1 151 ? 5.736 -4.796 -13.181 1.00 91.00 151 ASP A C 1
ATOM 1205 O O . ASP A 1 151 ? 6.664 -4.633 -13.974 1.00 91.00 151 ASP A O 1
ATOM 1209 N N . ASN A 1 152 ? 5.427 -6.006 -12.704 1.00 91.50 152 ASN A N 1
ATOM 1210 C CA . ASN A 1 152 ? 6.180 -7.194 -13.078 1.00 91.50 152 ASN A CA 1
ATOM 1211 C C . ASN A 1 152 ? 6.003 -7.571 -14.556 1.00 91.50 152 ASN A C 1
ATOM 1213 O O . ASN A 1 152 ? 6.979 -7.951 -15.195 1.00 91.50 152 ASN A O 1
ATOM 1217 N N . GLU A 1 153 ? 4.798 -7.438 -15.119 1.00 90.19 153 GLU A N 1
ATOM 1218 C CA . GLU A 1 153 ? 4.559 -7.652 -16.554 1.00 90.19 153 GLU A CA 1
ATOM 1219 C C . GLU A 1 153 ? 5.410 -6.702 -17.413 1.00 90.19 153 GLU A C 1
ATOM 1221 O O . GLU A 1 153 ? 6.021 -7.120 -18.397 1.00 90.19 153 GLU A O 1
ATOM 1226 N N . LYS A 1 154 ? 5.487 -5.424 -17.023 1.00 89.56 154 LYS A N 1
ATOM 1227 C CA . LYS A 1 154 ? 6.160 -4.381 -17.806 1.00 89.56 154 LYS A CA 1
ATOM 1228 C C . LYS A 1 154 ? 7.680 -4.380 -17.639 1.00 89.56 154 LYS A C 1
ATOM 1230 O O . LYS A 1 154 ? 8.395 -4.032 -18.578 1.00 89.56 154 LYS A O 1
ATOM 1235 N N . PHE A 1 155 ? 8.177 -4.730 -16.456 1.00 90.75 155 PHE A N 1
ATOM 1236 C CA . PHE A 1 155 ? 9.575 -4.496 -16.085 1.00 90.75 155 PHE A CA 1
ATOM 1237 C C . PHE A 1 155 ? 10.288 -5.716 -15.511 1.00 90.75 155 PHE A C 1
ATOM 1239 O O . PHE A 1 155 ? 11.489 -5.649 -15.259 1.00 90.75 155 PHE A O 1
ATOM 1246 N N . ASN A 1 156 ? 9.580 -6.831 -15.315 1.00 92.06 156 ASN A N 1
ATOM 1247 C CA . ASN A 1 156 ? 10.111 -8.020 -14.659 1.00 92.06 156 ASN A CA 1
ATOM 1248 C C . ASN A 1 156 ? 10.706 -7.699 -13.270 1.00 92.06 156 ASN A C 1
ATOM 1250 O O . ASN A 1 156 ? 11.758 -8.222 -12.906 1.00 92.06 156 ASN A O 1
ATOM 1254 N N . SER A 1 157 ? 10.061 -6.809 -12.507 1.00 90.31 157 SER A N 1
ATOM 1255 C CA . SER A 1 157 ? 10.591 -6.227 -11.265 1.00 90.31 157 SER A CA 1
ATOM 1256 C C . SER A 1 157 ? 10.670 -7.181 -10.068 1.00 90.31 157 SER A C 1
ATOM 1258 O O . SER A 1 157 ? 11.358 -6.866 -9.099 1.00 90.31 157 SER A O 1
ATOM 1260 N N . PHE A 1 158 ? 9.964 -8.313 -10.062 1.00 89.25 158 PHE A N 1
ATOM 1261 C CA . PHE A 1 158 ? 9.815 -9.138 -8.855 1.00 89.25 158 PHE A CA 1
ATOM 1262 C C . PHE A 1 158 ? 10.668 -10.404 -8.885 1.00 89.25 158 PHE A C 1
ATOM 1264 O O . PHE A 1 158 ? 10.755 -11.118 -9.885 1.00 89.25 158 PHE A O 1
ATOM 1271 N N . GLU A 1 159 ? 11.299 -10.691 -7.753 1.00 90.44 159 GLU A N 1
ATOM 1272 C CA . GLU A 1 159 ? 12.102 -11.885 -7.514 1.00 90.44 159 GLU A CA 1
ATOM 1273 C C . GLU A 1 159 ? 11.346 -12.891 -6.648 1.00 90.44 159 GLU A C 1
ATOM 1275 O O . GLU A 1 159 ? 10.378 -12.557 -5.959 1.00 90.44 159 GLU A O 1
ATOM 1280 N N . GLU A 1 160 ? 11.815 -14.138 -6.662 1.00 88.00 160 GLU A N 1
ATOM 1281 C CA . GLU A 1 160 ? 11.333 -15.153 -5.731 1.00 88.00 160 GLU A CA 1
ATOM 1282 C C . GLU A 1 160 ? 11.507 -14.660 -4.282 1.00 88.00 160 GLU A C 1
ATOM 1284 O O . GLU A 1 160 ? 12.575 -14.177 -3.898 1.00 88.00 160 GLU A O 1
ATOM 1289 N N . GLY A 1 161 ? 10.445 -14.744 -3.478 1.00 88.75 161 GLY A N 1
ATOM 1290 C CA . GLY A 1 161 ? 10.444 -14.272 -2.093 1.00 88.75 161 GLY A CA 1
ATOM 1291 C C . GLY A 1 161 ? 9.970 -12.828 -1.891 1.00 88.75 161 GLY A C 1
ATOM 1292 O O . GLY A 1 161 ? 9.696 -12.450 -0.751 1.00 88.75 161 GLY A O 1
ATOM 1293 N N . ASP A 1 162 ? 9.869 -11.992 -2.932 1.00 88.25 162 ASP A N 1
ATOM 1294 C CA . ASP A 1 162 ? 9.438 -10.594 -2.755 1.00 88.25 162 ASP A CA 1
ATOM 1295 C C . ASP A 1 162 ? 7.965 -10.484 -2.328 1.00 88.25 162 ASP A C 1
ATOM 1297 O O . ASP A 1 162 ? 7.632 -9.677 -1.456 1.00 88.25 162 ASP A O 1
ATOM 1301 N N . ILE A 1 163 ? 7.095 -11.336 -2.878 1.00 86.06 163 ILE A N 1
ATOM 1302 C CA . ILE A 1 163 ? 5.673 -11.396 -2.501 1.00 86.06 163 ILE A CA 1
ATOM 1303 C C . ILE A 1 163 ? 5.541 -11.851 -1.042 1.00 86.06 163 ILE A C 1
ATOM 1305 O O . ILE A 1 163 ? 4.784 -11.277 -0.259 1.00 86.06 163 ILE A O 1
ATOM 1309 N N . GLU A 1 164 ? 6.317 -12.853 -0.633 1.00 87.94 164 GLU A N 1
ATOM 1310 C CA . GLU A 1 164 ? 6.340 -13.365 0.735 1.00 87.94 164 GLU A CA 1
ATOM 1311 C C . GLU A 1 164 ? 6.810 -12.302 1.730 1.00 87.94 164 GLU A C 1
ATOM 1313 O O . GLU A 1 164 ? 6.236 -12.186 2.817 1.00 87.94 164 GLU A O 1
ATOM 1318 N N . LYS A 1 165 ? 7.810 -11.490 1.364 1.00 86.25 165 LYS A N 1
ATOM 1319 C CA . LYS A 1 165 ? 8.244 -10.338 2.167 1.00 86.25 165 LYS A CA 1
ATOM 1320 C C . LYS A 1 165 ? 7.115 -9.316 2.324 1.00 86.25 165 LYS A C 1
ATOM 1322 O O . LYS A 1 165 ? 6.867 -8.871 3.446 1.00 86.25 165 LYS A O 1
ATOM 1327 N N . GLY A 1 166 ? 6.398 -8.998 1.243 1.00 83.31 166 GLY A N 1
ATOM 1328 C CA . GLY A 1 166 ? 5.228 -8.112 1.270 1.00 83.31 166 GLY A CA 1
ATOM 1329 C C . GLY A 1 166 ? 4.114 -8.634 2.184 1.00 83.31 166 GLY A C 1
ATOM 1330 O O . GLY A 1 166 ? 3.633 -7.918 3.063 1.00 83.31 166 GLY A O 1
ATOM 1331 N N . LEU A 1 167 ? 3.776 -9.920 2.070 1.00 87.50 167 LEU A N 1
ATOM 1332 C CA . LEU A 1 167 ? 2.806 -10.584 2.946 1.00 87.50 167 LEU A CA 1
ATOM 1333 C C . LEU A 1 167 ? 3.259 -10.594 4.413 1.00 87.50 167 LEU A C 1
ATOM 1335 O O . LEU A 1 167 ? 2.440 -10.398 5.314 1.00 87.50 167 LEU A O 1
ATOM 1339 N N . ASN A 1 168 ? 4.554 -10.797 4.676 1.00 87.06 168 ASN A N 1
ATOM 1340 C CA . ASN A 1 168 ? 5.099 -10.755 6.031 1.00 87.06 168 ASN A CA 1
ATOM 1341 C C . ASN A 1 168 ? 5.002 -9.343 6.627 1.00 87.06 168 ASN A C 1
ATOM 1343 O O . ASN A 1 168 ? 4.592 -9.202 7.779 1.00 87.06 168 ASN A O 1
ATOM 1347 N N . ALA A 1 169 ? 5.294 -8.306 5.837 1.00 82.38 169 ALA A N 1
ATOM 1348 C CA . ALA A 1 169 ? 5.088 -6.916 6.235 1.00 82.38 169 ALA A CA 1
ATOM 1349 C C . ALA A 1 169 ? 3.623 -6.636 6.567 1.00 82.38 169 ALA A C 1
ATOM 1351 O O . ALA A 1 169 ? 3.328 -6.142 7.655 1.00 82.38 169 ALA A O 1
ATOM 1352 N N . ALA A 1 170 ? 2.702 -7.040 5.688 1.00 82.75 170 ALA A N 1
ATOM 1353 C CA . ALA A 1 170 ? 1.274 -6.853 5.911 1.00 82.75 170 ALA A CA 1
ATOM 1354 C C . ALA A 1 170 ? 0.789 -7.541 7.203 1.00 82.75 170 ALA A C 1
ATOM 1356 O O . ALA A 1 170 ? 0.003 -6.983 7.971 1.00 82.75 170 ALA A O 1
ATOM 1357 N N . SER A 1 171 ? 1.321 -8.733 7.494 1.00 85.88 171 SER A N 1
ATOM 1358 C CA . SER A 1 171 ? 0.995 -9.479 8.712 1.00 85.88 171 SER A CA 1
ATOM 1359 C C . SER A 1 171 ? 1.468 -8.810 10.007 1.00 85.88 171 SER A C 1
ATOM 1361 O O . SER A 1 171 ? 0.883 -9.049 11.060 1.00 85.88 171 SER A O 1
ATOM 1363 N N . LYS A 1 172 ? 2.518 -7.985 9.951 1.00 84.75 172 LYS A N 1
ATOM 1364 C CA . LYS A 1 172 ? 3.142 -7.368 11.132 1.00 84.75 172 LYS A CA 1
ATOM 1365 C C . LYS A 1 172 ? 2.619 -5.973 11.442 1.00 84.75 172 LYS A C 1
ATOM 1367 O O . LYS A 1 172 ? 2.874 -5.465 12.527 1.00 84.75 172 LYS A O 1
ATOM 1372 N N . THR A 1 173 ? 1.894 -5.357 10.513 1.00 79.25 173 THR A N 1
ATOM 1373 C CA . THR A 1 173 ? 1.333 -4.011 10.708 1.00 79.25 173 THR A CA 1
ATOM 1374 C C . THR A 1 173 ? -0.183 -3.975 10.786 1.00 79.25 173 THR A C 1
ATOM 1376 O O . THR A 1 173 ? -0.772 -2.910 10.664 1.00 79.25 173 THR A O 1
ATOM 1379 N N . GLY A 1 174 ? -0.815 -5.125 11.036 1.00 86.88 174 GLY A N 1
ATOM 1380 C CA . GLY A 1 174 ? -2.191 -5.154 11.521 1.00 86.88 174 GLY A CA 1
ATOM 1381 C C . GLY A 1 174 ? -2.292 -4.620 12.950 1.00 86.88 174 GLY A C 1
ATOM 1382 O O . GLY A 1 174 ? -1.399 -4.846 13.773 1.00 86.88 174 GLY A O 1
ATOM 1383 N N . ASP A 1 175 ? -3.384 -3.923 13.252 1.00 88.31 175 ASP A N 1
ATOM 1384 C CA . ASP A 1 175 ? -3.590 -3.282 14.555 1.00 88.31 175 ASP A CA 1
ATOM 1385 C C . ASP A 1 175 ? -3.640 -4.299 15.703 1.00 88.31 175 ASP A C 1
ATOM 1387 O O . ASP A 1 175 ? -3.153 -4.028 16.799 1.00 88.31 175 ASP A O 1
ATOM 1391 N N . ASP A 1 176 ? -4.172 -5.496 15.449 1.00 92.88 176 ASP A N 1
ATOM 1392 C CA . ASP A 1 176 ? -4.162 -6.620 16.385 1.00 92.88 176 ASP A CA 1
ATOM 1393 C C . ASP A 1 176 ? -2.733 -7.060 16.719 1.00 92.88 176 ASP A C 1
ATOM 1395 O O . ASP A 1 176 ? -2.394 -7.219 17.892 1.00 92.88 176 ASP A O 1
ATOM 1399 N N . HIS A 1 177 ? -1.869 -7.190 15.709 1.00 87.69 177 HIS A N 1
ATOM 1400 C CA . HIS A 1 177 ? -0.465 -7.523 15.923 1.00 87.69 177 HIS A CA 1
ATOM 1401 C C . HIS A 1 177 ? 0.261 -6.429 16.710 1.00 87.69 177 HIS A C 1
ATOM 1403 O O . HIS A 1 177 ? 0.946 -6.734 17.687 1.00 87.69 177 HIS A O 1
ATOM 1409 N N . LEU A 1 178 ? 0.090 -5.162 16.323 1.00 83.50 178 LEU A N 1
ATOM 1410 C CA . LEU A 1 178 ? 0.750 -4.030 16.977 1.00 83.50 178 LEU A CA 1
ATOM 1411 C C . LEU A 1 178 ? 0.310 -3.875 18.439 1.00 83.50 178 LEU A C 1
ATOM 1413 O O . LEU A 1 178 ? 1.157 -3.711 19.316 1.00 83.50 178 LEU A O 1
ATOM 1417 N N . GLN A 1 179 ? -0.989 -3.991 18.730 1.00 85.56 179 GLN A N 1
ATOM 1418 C CA . GLN A 1 179 ? -1.490 -3.925 20.107 1.00 85.56 179 GLN A CA 1
ATOM 1419 C C . GLN A 1 179 ? -0.948 -5.082 20.961 1.00 85.56 179 GLN A C 1
ATOM 1421 O O . GLN A 1 179 ? -0.505 -4.851 22.086 1.00 85.56 179 GLN A O 1
ATOM 1426 N N . ILE A 1 180 ? -0.889 -6.304 20.419 1.00 86.88 180 ILE A N 1
ATOM 1427 C CA . ILE A 1 180 ? -0.313 -7.462 21.123 1.00 86.88 180 ILE A CA 1
ATOM 1428 C C . ILE A 1 180 ? 1.190 -7.277 21.380 1.00 86.88 180 ILE A C 1
ATOM 1430 O O . ILE A 1 180 ? 1.661 -7.590 22.473 1.00 86.88 180 ILE A O 1
ATOM 1434 N N . GLN A 1 181 ? 1.953 -6.749 20.415 1.00 81.44 181 GLN A N 1
ATOM 1435 C CA . GLN A 1 181 ? 3.384 -6.457 20.598 1.00 81.44 181 GLN A CA 1
ATOM 1436 C C . GLN A 1 181 ? 3.628 -5.433 21.715 1.00 81.44 181 GLN A C 1
ATOM 1438 O O . GLN A 1 181 ? 4.620 -5.532 22.436 1.00 81.44 181 GLN A O 1
ATOM 1443 N N . LEU A 1 182 ? 2.694 -4.499 21.912 1.00 76.88 182 LEU A N 1
ATOM 1444 C CA . LEU A 1 182 ? 2.704 -3.537 23.017 1.00 76.88 182 LEU A CA 1
ATOM 1445 C C . LEU A 1 182 ? 2.182 -4.116 24.346 1.00 76.88 182 LEU A C 1
ATOM 1447 O O . LEU A 1 182 ? 2.004 -3.369 25.304 1.00 76.88 182 LEU A O 1
ATOM 1451 N N . GLN A 1 183 ? 1.941 -5.431 24.422 1.00 84.94 183 GLN A N 1
ATOM 1452 C CA . GLN A 1 183 ? 1.373 -6.125 25.587 1.00 84.94 183 GLN A CA 1
ATOM 1453 C C . GLN A 1 183 ? -0.015 -5.594 25.994 1.00 84.94 183 GLN A C 1
ATOM 1455 O O . GLN A 1 183 ? -0.414 -5.681 27.156 1.00 84.94 183 GLN A O 1
ATOM 1460 N N . LEU A 1 184 ? -0.766 -5.052 25.031 1.00 80.50 184 LEU A N 1
ATOM 1461 C CA . LEU A 1 184 ? -2.134 -4.582 25.223 1.00 80.50 184 LEU A CA 1
ATOM 1462 C C . LEU A 1 184 ? -3.140 -5.677 24.853 1.00 80.50 184 LEU A C 1
ATOM 1464 O O . LEU A 1 184 ? -2.869 -6.572 24.052 1.00 80.50 184 LEU A O 1
ATOM 1468 N N . CYS A 1 185 ? -4.344 -5.579 25.417 1.00 89.69 185 CYS A N 1
ATOM 1469 C CA . CYS A 1 185 ? -5.489 -6.327 24.904 1.00 89.69 185 CYS A CA 1
ATOM 1470 C C . CYS A 1 185 ? -5.961 -5.696 23.592 1.00 89.69 185 CYS A C 1
ATOM 1472 O O . CYS A 1 185 ? -5.984 -4.473 23.466 1.00 89.69 185 CYS A O 1
ATOM 1474 N N . THR A 1 186 ? -6.390 -6.523 22.641 1.00 91.75 186 THR A N 1
ATOM 1475 C CA . THR A 1 186 ? -6.930 -6.029 21.374 1.00 91.75 186 THR A CA 1
ATOM 1476 C C . THR A 1 186 ? -8.284 -5.354 21.581 1.00 91.75 186 THR A C 1
ATOM 1478 O O . THR A 1 186 ? -9.186 -5.969 22.157 1.00 91.75 186 THR A O 1
ATOM 1481 N N . VAL A 1 187 ? -8.461 -4.142 21.053 1.00 92.00 187 VAL A N 1
ATOM 1482 C CA . VAL A 1 187 ? -9.739 -3.411 21.075 1.00 92.00 187 VAL A CA 1
ATOM 1483 C C . VAL A 1 187 ? -10.200 -3.152 19.635 1.00 92.00 187 VAL A C 1
ATOM 1485 O O . VAL A 1 187 ? -9.773 -2.176 19.029 1.00 92.00 187 VAL A O 1
ATOM 1488 N N . PRO A 1 188 ? -11.079 -3.993 19.057 1.00 90.62 188 PRO A N 1
ATOM 1489 C CA . PRO A 1 188 ? -11.423 -3.905 17.635 1.00 90.62 188 PRO A CA 1
ATOM 1490 C C . PRO A 1 188 ? -12.000 -2.561 17.173 1.00 90.62 188 PRO A C 1
ATOM 1492 O O . PRO A 1 188 ? -11.842 -2.195 16.014 1.00 90.62 188 PRO A O 1
ATOM 1495 N N . GLU A 1 189 ? -12.665 -1.818 18.061 1.00 87.44 189 GLU A N 1
ATOM 1496 C CA . GLU A 1 189 ? -13.251 -0.510 17.728 1.00 87.44 189 GLU A CA 1
ATOM 1497 C C . GLU A 1 189 ? -12.199 0.597 17.541 1.00 87.44 189 GLU A C 1
ATOM 1499 O O . GLU A 1 189 ? -12.511 1.638 16.962 1.00 87.44 189 GLU A O 1
ATOM 1504 N N . THR A 1 190 ? -10.956 0.377 17.992 1.00 87.06 190 THR A N 1
ATOM 1505 C CA . THR A 1 190 ? -9.839 1.321 17.816 1.00 87.06 190 THR A CA 1
ATOM 1506 C C . THR A 1 190 ? -8.985 1.020 16.587 1.00 87.06 190 THR A C 1
ATOM 1508 O O . THR A 1 190 ? -8.046 1.762 16.305 1.00 87.06 190 THR A O 1
ATOM 1511 N N . PHE A 1 191 ? -9.291 -0.053 15.850 1.00 90.25 191 PHE A N 1
ATOM 1512 C CA . PHE A 1 191 ? -8.547 -0.421 14.650 1.00 90.25 191 PHE A CA 1
ATOM 1513 C C . PHE A 1 191 ? -8.787 0.589 13.530 1.00 90.25 191 PHE A C 1
ATOM 1515 O O . PHE A 1 191 ? -9.926 0.865 13.165 1.00 90.25 191 PHE A O 1
ATOM 1522 N N . ASN A 1 192 ? -7.714 1.111 12.953 1.00 83.69 192 ASN A N 1
ATOM 1523 C CA . ASN A 1 192 ? -7.727 2.072 11.855 1.00 83.69 192 ASN A CA 1
ATOM 1524 C C . ASN A 1 192 ? -6.907 1.610 10.636 1.00 83.69 192 ASN A C 1
ATOM 1526 O O . ASN A 1 192 ? -7.092 2.182 9.566 1.00 83.69 192 ASN A O 1
ATOM 1530 N N . HIS A 1 193 ? -6.094 0.556 10.758 1.00 84.31 193 HIS A N 1
ATOM 1531 C CA . HIS A 1 193 ? -5.386 -0.111 9.655 1.00 84.31 193 HIS A CA 1
ATOM 1532 C C . HIS A 1 193 ? -5.934 -1.511 9.347 1.00 84.31 193 HIS A C 1
ATOM 1534 O O . HIS A 1 193 ? -5.693 -2.058 8.271 1.00 84.31 193 HIS A O 1
ATOM 1540 N N . GLY A 1 194 ? -6.712 -2.079 10.269 1.00 90.25 194 GLY A N 1
ATOM 1541 C CA . GLY A 1 194 ? -7.326 -3.393 10.128 1.00 90.25 194 GLY A CA 1
ATOM 1542 C C . GLY A 1 194 ? -6.464 -4.490 10.736 1.00 90.25 194 GLY A C 1
ATOM 1543 O O . GLY A 1 194 ? -5.332 -4.275 11.163 1.00 90.25 194 GLY A O 1
ATOM 1544 N N . THR A 1 195 ? -7.019 -5.695 10.803 1.00 94.50 195 THR A N 1
ATOM 1545 C CA . THR A 1 195 ? -6.304 -6.848 11.365 1.00 94.50 195 THR A CA 1
ATOM 1546 C C . THR A 1 195 ? -5.274 -7.401 10.390 1.00 94.50 195 THR A C 1
ATOM 1548 O O . THR A 1 195 ? -5.473 -7.366 9.175 1.00 94.50 195 THR A O 1
ATOM 1551 N N . SER A 1 196 ? -4.231 -8.044 10.903 1.00 93.12 196 SER A N 1
ATOM 1552 C CA . SER A 1 196 ? -3.245 -8.767 10.098 1.00 93.12 196 SER A CA 1
ATOM 1553 C C . SER A 1 196 ? -3.906 -9.767 9.146 1.00 93.12 196 SER A C 1
ATOM 1555 O O . SER A 1 196 ? -3.487 -9.918 7.999 1.00 93.12 196 SER A O 1
ATOM 1557 N N . ALA A 1 197 ? -4.980 -10.429 9.589 1.00 95.25 197 ALA A N 1
ATOM 1558 C CA . ALA A 1 197 ? -5.724 -11.384 8.774 1.00 95.25 197 ALA A CA 1
ATOM 1559 C C . ALA A 1 197 ? -6.496 -10.724 7.619 1.00 95.25 197 ALA A C 1
ATOM 1561 O O . ALA A 1 197 ? -6.520 -11.272 6.515 1.00 95.25 197 ALA A O 1
ATOM 1562 N N . GLN A 1 198 ? -7.130 -9.571 7.854 1.00 95.44 198 GLN A N 1
ATOM 1563 C CA . GLN A 1 198 ? -7.770 -8.793 6.788 1.00 95.44 198 GLN A CA 1
ATOM 1564 C C . GLN A 1 198 ? -6.724 -8.325 5.783 1.00 95.44 198 GLN A C 1
ATOM 1566 O O . GLN A 1 198 ? -6.900 -8.519 4.581 1.00 95.44 198 GLN A O 1
ATOM 1571 N N . ARG A 1 199 ? -5.598 -7.817 6.283 1.00 93.12 199 ARG A N 1
ATOM 1572 C CA . ARG A 1 199 ? -4.552 -7.237 5.451 1.00 93.12 199 ARG A CA 1
ATOM 1573 C C . ARG A 1 199 ? -3.938 -8.242 4.477 1.00 93.12 199 ARG A C 1
ATOM 1575 O O . ARG A 1 199 ? -3.960 -8.070 3.260 1.00 93.12 199 ARG A O 1
ATOM 1582 N N . ILE A 1 200 ? -3.535 -9.406 4.993 1.00 92.69 200 ILE A N 1
ATOM 1583 C CA . ILE A 1 200 ? -3.058 -10.532 4.169 1.00 92.69 200 ILE A CA 1
ATOM 1584 C C . ILE A 1 200 ? -4.117 -10.972 3.148 1.00 92.69 200 ILE A C 1
ATOM 1586 O O . ILE A 1 200 ? -3.787 -11.301 2.007 1.00 92.69 200 ILE A O 1
ATOM 1590 N N . ARG A 1 201 ? -5.390 -11.031 3.555 1.00 93.38 201 ARG A N 1
ATOM 1591 C CA . ARG A 1 201 ? -6.489 -11.478 2.692 1.00 93.38 201 ARG A CA 1
ATOM 1592 C C . ARG A 1 201 ? -6.690 -10.534 1.512 1.00 93.38 201 ARG A C 1
ATOM 1594 O O . ARG A 1 201 ? -6.874 -11.024 0.401 1.00 93.38 201 ARG A O 1
ATOM 1601 N N . TRP A 1 202 ? -6.693 -9.223 1.743 1.00 92.00 202 TRP A N 1
ATOM 1602 C CA . TRP A 1 202 ? -6.906 -8.232 0.689 1.00 92.00 202 TRP A CA 1
ATOM 1603 C C . TRP A 1 202 ? -5.702 -8.081 -0.225 1.00 92.00 202 TRP A C 1
ATOM 1605 O O . TRP A 1 202 ? -5.900 -8.045 -1.438 1.00 92.00 202 TRP A O 1
ATOM 1615 N N . LEU A 1 203 ? -4.487 -8.148 0.323 1.00 88.88 203 LEU A N 1
ATOM 1616 C CA . LEU A 1 203 ? -3.264 -8.229 -0.472 1.00 88.88 203 LEU A CA 1
ATOM 1617 C C . LEU A 1 203 ? -3.348 -9.423 -1.446 1.00 88.88 203 LEU A C 1
ATOM 1619 O O . LEU A 1 203 ? -3.377 -9.255 -2.662 1.00 88.88 203 LEU A O 1
ATOM 1623 N N . LYS A 1 204 ? -3.582 -10.642 -0.937 1.00 90.50 204 LYS A N 1
ATOM 1624 C CA . LYS A 1 204 ? -3.667 -11.859 -1.772 1.00 90.50 204 LYS A CA 1
ATOM 1625 C C . LYS A 1 204 ? -4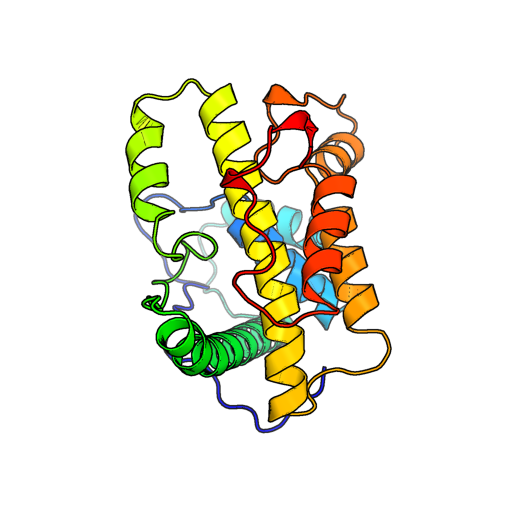.735 -11.830 -2.868 1.00 90.50 204 LYS A C 1
ATOM 1627 O O . LYS A 1 204 ? -4.610 -12.580 -3.832 1.00 90.50 204 LYS A O 1
ATOM 1632 N N . LYS A 1 205 ? -5.789 -11.019 -2.734 1.00 88.94 205 LYS A N 1
ATOM 1633 C CA . LYS A 1 205 ? -6.835 -10.907 -3.762 1.00 88.94 205 LYS A CA 1
ATOM 1634 C C . LYS A 1 205 ? -6.346 -10.204 -5.032 1.00 88.94 205 LYS A C 1
ATOM 1636 O O . LYS A 1 205 ? -6.900 -10.489 -6.086 1.00 88.94 205 LYS A O 1
ATOM 1641 N N . GLY A 1 206 ? -5.342 -9.326 -4.952 1.00 80.69 206 GLY A N 1
ATOM 1642 C CA . GLY A 1 206 ? -4.821 -8.615 -6.127 1.00 80.69 206 GLY A CA 1
ATOM 1643 C C . GLY A 1 206 ? -3.868 -9.453 -6.990 1.00 80.69 206 GLY A C 1
ATOM 1644 O O . GLY A 1 206 ? -3.821 -9.260 -8.203 1.00 80.69 206 GLY A O 1
ATOM 1645 N N . LEU A 1 207 ? -3.182 -10.434 -6.387 1.00 73.19 207 LEU A N 1
ATOM 1646 C CA . LEU A 1 207 ? -2.145 -11.261 -7.027 1.00 73.19 207 LEU A CA 1
ATOM 1647 C C . LEU A 1 207 ? -2.561 -11.992 -8.323 1.00 73.19 207 LEU A C 1
ATOM 1649 O O . LEU A 1 207 ? -1.750 -12.025 -9.246 1.00 73.19 207 LEU A O 1
ATOM 1653 N N . PRO A 1 208 ? -3.757 -12.609 -8.443 1.00 68.44 208 PRO A N 1
ATOM 1654 C CA . PRO A 1 208 ? -4.049 -13.468 -9.594 1.00 68.44 208 PRO A CA 1
ATOM 1655 C C . PRO A 1 208 ? -4.665 -12.738 -10.795 1.00 68.44 208 PRO A C 1
ATOM 1657 O O . PRO A 1 208 ? -4.743 -13.330 -11.866 1.00 68.44 208 PRO A O 1
ATOM 1660 N N . ILE A 1 209 ? -5.192 -11.521 -10.611 1.00 66.81 209 ILE A N 1
ATOM 1661 C CA . ILE A 1 209 ? -6.215 -10.970 -11.519 1.00 66.81 209 ILE A CA 1
ATOM 1662 C C . ILE A 1 209 ? -5.730 -9.706 -12.233 1.00 66.81 209 ILE A C 1
ATOM 1664 O O . ILE A 1 209 ? -6.076 -9.508 -13.394 1.00 66.81 209 ILE A O 1
ATOM 1668 N N . GLY A 1 210 ? -4.949 -8.843 -11.570 1.00 78.81 210 GLY A N 1
ATOM 1669 C CA . GLY A 1 210 ? -4.494 -7.576 -12.159 1.00 78.81 210 GLY A CA 1
ATOM 1670 C C . GLY A 1 2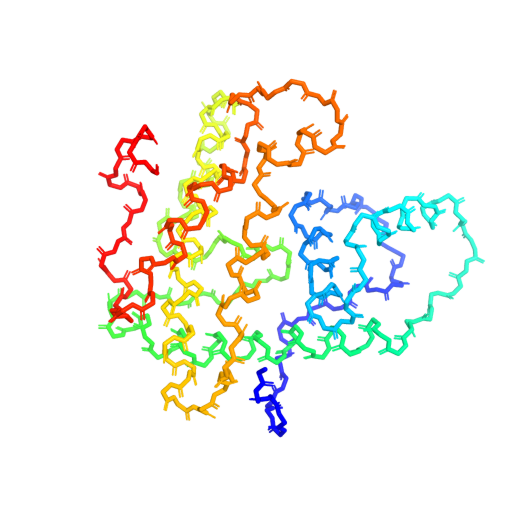10 ? -5.628 -6.613 -12.563 1.00 78.81 210 GLY A C 1
ATOM 1671 O O . GLY A 1 210 ? -5.366 -5.561 -13.138 1.00 78.81 210 GLY A O 1
ATOM 1672 N N . ASP A 1 211 ? -6.889 -6.929 -12.276 1.00 86.69 211 ASP A N 1
ATOM 1673 C CA . ASP A 1 211 ? -8.035 -6.089 -12.613 1.00 86.69 211 ASP A CA 1
ATOM 1674 C C . ASP A 1 211 ? -8.379 -5.180 -11.432 1.00 86.69 211 ASP A C 1
ATOM 1676 O O . ASP A 1 211 ? -8.687 -5.646 -10.334 1.00 86.69 211 ASP A O 1
ATOM 1680 N N . ILE A 1 212 ? -8.359 -3.870 -11.674 1.00 85.00 212 ILE A N 1
ATOM 1681 C CA . ILE A 1 212 ? -8.706 -2.843 -10.687 1.00 85.00 212 ILE A CA 1
ATOM 1682 C C . ILE A 1 212 ? -10.169 -2.989 -10.231 1.00 85.00 212 ILE A C 1
ATOM 1684 O O . ILE A 1 212 ? -10.491 -2.632 -9.100 1.00 85.00 212 ILE A O 1
ATOM 1688 N N . GLN A 1 213 ? -11.052 -3.523 -11.079 1.00 86.44 213 GLN A N 1
ATOM 1689 C CA . GLN A 1 213 ? -12.489 -3.630 -10.810 1.00 86.44 213 GLN A CA 1
ATOM 1690 C C . GLN A 1 213 ? -12.891 -4.921 -10.081 1.00 86.44 213 GLN A C 1
ATOM 1692 O O . GLN A 1 213 ? -14.044 -5.046 -9.669 1.00 86.44 213 GLN A O 1
ATOM 1697 N N . ASP A 1 214 ? -11.981 -5.885 -9.887 1.00 88.06 214 ASP A N 1
ATOM 1698 C CA . ASP A 1 214 ? -12.358 -7.197 -9.338 1.00 88.06 214 ASP A CA 1
ATOM 1699 C C . ASP A 1 214 ? -12.887 -7.103 -7.898 1.00 88.06 214 ASP A C 1
ATOM 1701 O O . ASP A 1 214 ? -13.799 -7.843 -7.511 1.00 88.06 214 ASP A O 1
ATOM 1705 N N . ARG A 1 215 ? -12.337 -6.201 -7.074 1.00 89.62 215 ARG A N 1
ATOM 1706 C CA . ARG A 1 215 ? -12.736 -6.067 -5.667 1.00 89.62 215 ARG A CA 1
ATOM 1707 C C . ARG A 1 215 ? -12.834 -4.624 -5.213 1.00 89.62 215 ARG A C 1
ATOM 1709 O O . ARG A 1 215 ? -11.973 -3.788 -5.475 1.00 89.62 215 ARG A O 1
ATOM 1716 N N . ASN A 1 216 ? -13.853 -4.401 -4.395 1.00 90.00 216 ASN A N 1
ATOM 1717 C CA . ASN A 1 216 ? -14.123 -3.135 -3.747 1.00 90.00 216 ASN A CA 1
ATOM 1718 C C . ASN A 1 216 ? -14.530 -3.388 -2.288 1.00 90.00 216 ASN A C 1
ATOM 1720 O O . ASN A 1 216 ? -15.554 -4.019 -2.016 1.00 90.00 216 ASN A O 1
ATOM 1724 N N . THR A 1 217 ? -13.727 -2.916 -1.332 1.00 91.62 217 THR A N 1
ATOM 1725 C CA . THR A 1 217 ? -14.009 -3.064 0.104 1.00 91.62 217 THR A CA 1
ATOM 1726 C C . THR A 1 217 ? -15.334 -2.418 0.477 1.00 91.62 217 THR A C 1
ATOM 1728 O O . THR A 1 217 ? -16.000 -2.886 1.394 1.00 91.62 217 THR A O 1
ATOM 1731 N N . PHE A 1 218 ? -15.759 -1.370 -0.229 1.00 90.25 218 PHE A N 1
ATOM 1732 C CA . PHE A 1 218 ? -16.965 -0.611 0.090 1.00 90.25 218 PHE A CA 1
ATOM 1733 C C . PHE A 1 218 ? -18.270 -1.327 -0.238 1.00 90.25 218 PHE A C 1
ATOM 1735 O O . PHE A 1 218 ? -19.298 -0.957 0.324 1.00 90.25 218 PHE A O 1
ATOM 1742 N N . ASP A 1 219 ? -18.223 -2.359 -1.075 1.00 91.25 219 ASP A N 1
ATOM 1743 C CA . ASP A 1 219 ? -19.414 -3.113 -1.476 1.00 91.25 219 ASP A CA 1
ATOM 1744 C C . ASP A 1 219 ? -19.721 -4.260 -0.496 1.00 91.25 219 ASP A C 1
ATOM 1746 O O . ASP A 1 219 ? -20.724 -4.962 -0.627 1.00 91.25 219 ASP A O 1
ATOM 1750 N N . LEU A 1 220 ? -18.870 -4.444 0.522 1.00 92.00 220 LEU A N 1
ATOM 1751 C CA . LEU A 1 220 ? -18.967 -5.526 1.495 1.00 92.00 220 LEU A CA 1
ATOM 1752 C C . LEU A 1 220 ? -19.366 -5.024 2.894 1.00 92.00 220 LEU A C 1
ATOM 1754 O O . LEU A 1 220 ? -18.901 -3.970 3.351 1.00 92.00 220 LEU A O 1
ATOM 1758 N N . PRO A 1 221 ? -20.167 -5.796 3.652 1.00 94.19 221 PRO A N 1
ATOM 1759 C CA . PRO A 1 221 ? -20.331 -5.586 5.088 1.00 94.19 221 PRO A CA 1
ATOM 1760 C C . PRO A 1 221 ? -18.975 -5.621 5.809 1.00 94.19 221 PRO A C 1
ATOM 1762 O O . PRO A 1 221 ? -18.138 -6.454 5.480 1.00 94.19 221 PRO A O 1
ATOM 1765 N N . TYR A 1 222 ? -18.774 -4.783 6.835 1.00 91.56 222 TYR A N 1
ATOM 1766 C CA . TYR A 1 222 ? -17.477 -4.670 7.532 1.00 91.56 222 TYR A CA 1
ATOM 1767 C C . TYR A 1 222 ? -16.966 -6.021 8.064 1.00 91.56 222 TYR A C 1
ATOM 1769 O O . TYR A 1 222 ? -15.806 -6.378 7.904 1.00 91.56 222 TYR A O 1
ATOM 1777 N N . LYS A 1 223 ? -17.879 -6.841 8.595 1.00 91.50 223 LYS A N 1
ATOM 1778 C CA . LYS A 1 223 ? -17.604 -8.207 9.074 1.00 91.50 223 LYS A CA 1
ATOM 1779 C C . LYS A 1 223 ? -17.137 -9.205 7.997 1.00 91.50 223 LYS A C 1
ATOM 1781 O O . LYS A 1 223 ? -16.800 -10.331 8.341 1.00 91.50 223 LYS A O 1
ATOM 1786 N N . GLN A 1 224 ? -17.230 -8.849 6.715 1.00 91.94 224 GLN A N 1
ATOM 1787 C CA . GLN A 1 224 ? -16.802 -9.670 5.573 1.00 91.94 224 GLN A CA 1
ATOM 1788 C C . GLN A 1 224 ? -15.510 -9.155 4.924 1.00 91.94 224 GLN A C 1
ATOM 1790 O O . GLN A 1 224 ? -15.054 -9.744 3.939 1.00 91.94 224 GLN A O 1
ATOM 1795 N N . LEU A 1 225 ? -14.949 -8.059 5.447 1.00 91.69 225 LEU A N 1
ATOM 1796 C CA . LEU A 1 225 ? -13.620 -7.593 5.070 1.00 91.69 225 LEU A CA 1
ATOM 1797 C C . LEU A 1 225 ? -12.547 -8.597 5.504 1.00 91.69 225 LEU A C 1
ATOM 1799 O O . LEU A 1 225 ? -12.754 -9.357 6.475 1.00 91.69 225 LEU A O 1
#

Organism: NCBI:txid742767

InterPro domains:
  IPR007343 Uncharacterised protein family, zinc metallopeptidase putative [PF04228] (100-218)
  IPR007343 Uncharacterised protein family, zinc metallopeptidase putative [PTHR30168] (100-219)

pLDDT: mean 75.66, std 16.38, range [31.83, 95.44]